Protein AF-A0AAW1NPC2-F1 (afdb_monomer)

Radius of gyration: 19.95 Å; Cα contacts (8 Å, |Δi|>4): 398; chains: 1; bounding box: 53×51×64 Å

Mean predicted aligned error: 12.79 Å

Nearest PDB structures (foldseek):
  1uh9-assembly1_A  TM=4.995E-01  e=2.827E-03  Rhizopus microsporus var. chinensis
  6xcy-assembly1_A  TM=3.600E-01  e=8.791E-03  Sus scrofa
  4v61-assembly1_BI  TM=2.280E-01  e=4.374E+00  Spinacia oleracea

Organism: NCBI:txid706552

pLDDT: mean 74.26, std 22.89, range [27.78, 96.94]

Secondary structure (DSSP, 8-state):
---------S---------EEEEEETTEEEEEE-----TTSS-GGGS----TTS-TTGGGSHHHHHHHTS-TT-B-----S--EEEEEETTTTEEEEEEEEE-TTT-SS-EEEEEEE-TT-SS-EE-HHHHHHTT--GGG-SEEEEEETTEEEEEEETTS-EEEE-TTS-EEEE--TTTT--EE-HHHHHHTT-EEEEE-BTB-EEEEE--------------

Solvent-accessible surface area (backbone atoms only — not comparable to full-atom values): 13464 Å² total; per-residue (Å²): 144,80,88,90,85,84,90,75,82,97,81,72,98,64,93,79,69,85,62,73,61,78,56,77,50,102,88,46,80,54,80,55,83,54,82,74,64,64,94,82,82,71,59,78,79,72,78,58,72,63,50,81,88,58,53,66,54,44,66,66,28,70,69,44,23,61,61,54,73,50,58,60,68,33,86,30,69,93,48,68,75,58,69,38,68,25,24,54,50,71,97,82,62,41,42,32,38,63,41,34,34,38,26,85,97,52,38,95,64,27,26,22,42,50,28,40,58,33,86,86,36,69,54,22,26,35,18,71,69,59,33,53,76,40,59,48,69,67,94,78,48,78,59,44,70,34,25,52,39,65,44,78,45,71,34,30,55,13,64,47,64,37,82,44,65,47,102,83,72,50,76,43,78,40,78,32,65,42,42,4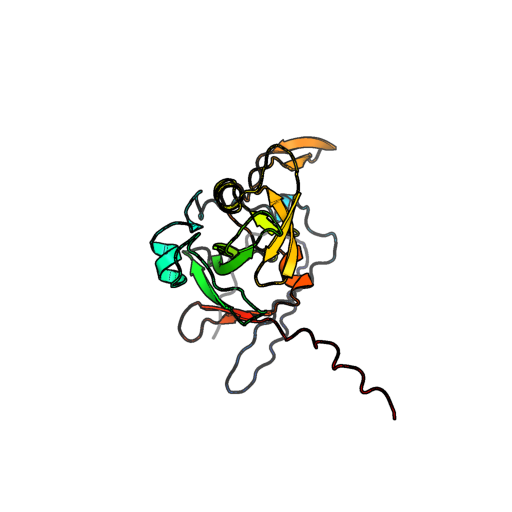9,35,30,33,44,8,37,56,48,38,62,75,50,52,46,45,81,46,78,45,64,90,91,49,68,37,30,35,42,35,40,65,73,74,76,66,78,69,75,76,78,75,83,129

Sequence (223 aa):
MQSLLKLCPPALRGSFAFSSRIAASKDHISMVAVCDAEPGALLPEQYDALLSDLPEGALASPTVTELLGVEYLSPAPESALRQVKGGTYRMNGRNLLTLPVSVPRRCETPLNVHFLVDTASPHTYFTATAQAALNIDASKLSAYHAKINGVPLYVYDSDADRLVTDAHGKQQWVPSHFSGVNVLGMSFLERARALLEVSWVDGPSVTLKFPLLMLPTKAEEPD

Structure (mmCIF, N/CA/C/O backbone):
data_AF-A0AAW1NPC2-F1
#
_entry.id   AF-A0AAW1NPC2-F1
#
loop_
_atom_site.group_PDB
_atom_site.id
_atom_site.type_symbol
_atom_site.label_atom_id
_atom_site.label_alt_id
_atom_site.label_comp_id
_atom_site.label_asym_id
_atom_site.label_entity_id
_atom_site.label_seq_id
_atom_site.pdbx_PDB_ins_code
_atom_site.Cartn_x
_atom_site.Cartn_y
_atom_site.Cartn_z
_atom_site.occupancy
_atom_site.B_iso_or_equiv
_atom_site.auth_seq_id
_atom_site.auth_comp_id
_atom_site.auth_asym_id
_atom_site.auth_atom_id
_atom_site.pdbx_PDB_model_num
ATOM 1 N N . MET A 1 1 ? -13.121 -6.250 -43.770 1.00 39.47 1 MET A N 1
ATOM 2 C CA . MET A 1 1 ? -12.475 -6.244 -42.438 1.00 39.47 1 MET A CA 1
ATOM 3 C C . MET A 1 1 ? -11.077 -6.841 -42.554 1.00 39.47 1 MET A C 1
ATOM 5 O O . MET A 1 1 ? -10.860 -7.989 -42.200 1.00 39.47 1 MET A O 1
ATOM 9 N N . GLN A 1 2 ? -10.145 -6.074 -43.118 1.00 33.66 2 GLN A N 1
ATOM 10 C CA . GLN A 1 2 ? -8.720 -6.396 -43.160 1.00 33.66 2 GLN A CA 1
ATOM 11 C C . GLN A 1 2 ? -7.952 -5.231 -42.534 1.00 33.66 2 GLN A C 1
ATOM 13 O O . GLN A 1 2 ? -8.327 -4.079 -42.735 1.00 33.66 2 GLN A O 1
ATOM 18 N N . SER A 1 3 ? -6.845 -5.580 -41.876 1.00 36.03 3 SER A N 1
ATOM 19 C CA . SER A 1 3 ? -5.710 -4.722 -41.520 1.00 36.03 3 SER A CA 1
ATOM 20 C C . SER A 1 3 ? -5.826 -3.870 -40.251 1.00 36.03 3 SER A C 1
ATOM 22 O O . SER A 1 3 ? -6.261 -2.729 -40.303 1.00 36.03 3 SER A O 1
ATOM 24 N N . LEU A 1 4 ? -5.297 -4.405 -39.143 1.00 30.19 4 LEU A N 1
ATOM 25 C CA . LEU A 1 4 ? -4.649 -3.644 -38.058 1.00 30.19 4 LEU A CA 1
ATOM 26 C C . LEU A 1 4 ? -3.651 -4.541 -37.287 1.00 30.19 4 LEU A C 1
ATOM 28 O O . LEU A 1 4 ? -3.622 -4.594 -36.066 1.00 30.19 4 LEU A O 1
ATOM 32 N N . LEU A 1 5 ? -2.821 -5.285 -38.023 1.00 36.78 5 LEU A N 1
ATOM 33 C CA . LEU A 1 5 ? -1.661 -6.002 -37.482 1.00 36.78 5 LEU A CA 1
ATOM 34 C C . LEU A 1 5 ? -0.441 -5.588 -38.293 1.00 36.78 5 LEU A C 1
ATOM 36 O O . LEU A 1 5 ? -0.121 -6.209 -39.301 1.00 36.78 5 LEU A O 1
ATOM 40 N N . LYS A 1 6 ? 0.184 -4.484 -37.890 1.00 40.91 6 LYS A N 1
ATOM 41 C CA . LYS A 1 6 ? 1.546 -4.097 -38.274 1.00 40.91 6 LYS A CA 1
ATOM 42 C C . LYS A 1 6 ? 1.933 -2.895 -37.430 1.00 40.91 6 LYS A C 1
ATOM 44 O O . LYS A 1 6 ? 1.591 -1.785 -37.800 1.00 40.91 6 LYS A O 1
ATOM 49 N N . LEU A 1 7 ? 2.596 -3.152 -36.305 1.00 32.66 7 LEU A N 1
ATOM 50 C CA . LEU A 1 7 ? 3.544 -2.257 -35.630 1.00 32.66 7 LEU A CA 1
ATOM 51 C C . LEU A 1 7 ? 4.234 -3.067 -34.512 1.00 32.66 7 LEU A C 1
ATOM 53 O O . LEU A 1 7 ? 3.982 -2.880 -33.331 1.00 32.66 7 LEU A O 1
ATOM 57 N N . CYS A 1 8 ? 5.097 -4.008 -34.904 1.00 29.64 8 CYS A N 1
ATOM 58 C CA . CYS A 1 8 ? 6.140 -4.545 -34.026 1.00 29.64 8 CYS A CA 1
ATOM 59 C C . CYS A 1 8 ? 7.482 -4.412 -34.759 1.00 29.64 8 CYS A C 1
ATOM 61 O O . CYS A 1 8 ? 7.589 -4.901 -35.889 1.00 29.64 8 CYS A O 1
ATOM 63 N N . PRO A 1 9 ? 8.496 -3.756 -34.169 1.00 28.92 9 PRO A N 1
ATOM 64 C CA . PRO A 1 9 ? 9.842 -3.770 -34.717 1.00 28.92 9 PRO A CA 1
ATOM 65 C C . PRO A 1 9 ? 10.466 -5.175 -34.583 1.00 28.92 9 PRO A C 1
ATOM 67 O O . PRO A 1 9 ? 10.172 -5.900 -33.628 1.00 28.92 9 PRO A O 1
ATOM 70 N N . PRO A 1 10 ? 11.316 -5.595 -35.536 1.00 34.09 10 PRO A N 1
ATOM 71 C CA . PRO A 1 10 ? 11.830 -6.955 -35.606 1.00 34.09 10 PRO A CA 1
ATOM 72 C C . PRO A 1 10 ? 13.037 -7.120 -34.676 1.00 34.09 10 PRO A C 1
ATOM 74 O O . PRO A 1 10 ? 14.176 -7.041 -35.122 1.00 34.09 10 PRO A O 1
ATOM 77 N N . ALA A 1 11 ? 12.804 -7.348 -33.383 1.00 35.97 11 ALA A N 1
ATOM 78 C CA . ALA A 1 11 ? 13.876 -7.724 -32.455 1.00 35.97 11 ALA A CA 1
ATOM 79 C C . ALA A 1 11 ? 13.394 -8.547 -31.248 1.00 35.97 11 ALA A C 1
ATOM 81 O O . ALA A 1 11 ? 13.910 -8.387 -30.155 1.00 35.97 11 ALA A O 1
ATOM 82 N N . LEU A 1 12 ? 12.417 -9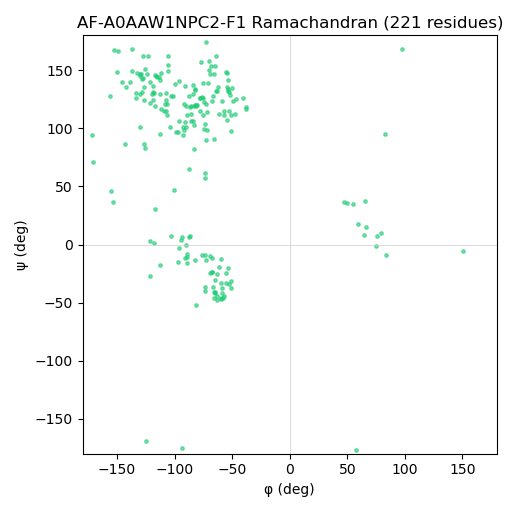.441 -31.417 1.00 37.41 12 LEU A N 1
ATOM 83 C CA . LEU A 1 12 ? 12.041 -10.414 -30.383 1.00 37.41 12 LEU A CA 1
ATOM 84 C C . LEU A 1 12 ? 11.679 -11.743 -31.056 1.00 37.41 12 LEU A C 1
ATOM 86 O O . LEU A 1 12 ? 10.525 -12.009 -31.375 1.00 37.41 12 LEU A O 1
ATOM 90 N N . ARG A 1 13 ? 12.684 -12.588 -31.311 1.00 34.09 13 ARG A N 1
ATOM 91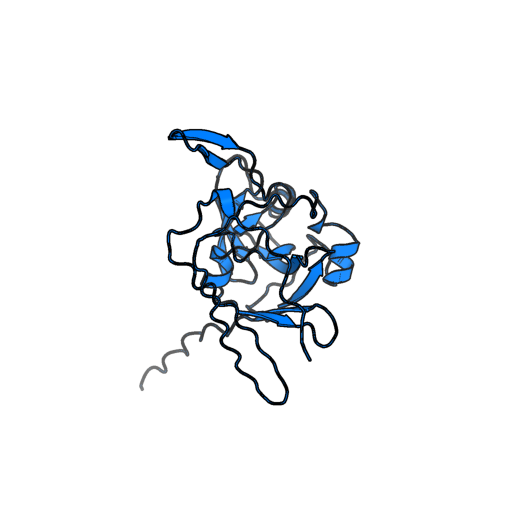 C CA . ARG A 1 13 ? 12.472 -14.018 -31.594 1.00 34.09 13 ARG A CA 1
ATOM 92 C C . ARG A 1 13 ? 12.455 -14.786 -30.270 1.00 34.09 13 ARG A C 1
ATOM 94 O O . ARG A 1 13 ? 13.336 -15.590 -30.003 1.00 34.09 13 ARG A O 1
ATOM 101 N N . GLY A 1 14 ? 11.459 -14.497 -29.444 1.00 34.59 14 GLY A N 1
ATOM 102 C CA . GLY A 1 14 ? 11.009 -15.364 -28.361 1.00 34.59 14 GLY A CA 1
ATOM 103 C C . GLY A 1 14 ? 9.539 -15.652 -28.627 1.00 34.59 14 GLY A C 1
ATOM 104 O O . GLY A 1 14 ? 8.760 -14.721 -28.812 1.00 34.59 14 GLY A O 1
ATOM 105 N N . SER A 1 15 ? 9.167 -16.920 -28.762 1.00 34.16 15 SER A N 1
ATOM 106 C CA . SER A 1 15 ? 7.775 -17.310 -28.983 1.00 34.16 15 SER A CA 1
ATOM 107 C C . SER A 1 15 ? 6.990 -17.094 -27.689 1.00 34.16 15 SER A C 1
ATOM 109 O O . SER A 1 15 ? 7.042 -17.935 -26.799 1.00 34.16 15 SER A O 1
ATOM 111 N N . PHE A 1 16 ? 6.273 -15.979 -27.577 1.00 35.22 16 PHE A N 1
ATOM 112 C CA . PHE A 1 16 ? 5.301 -15.758 -26.507 1.00 35.22 16 PHE A CA 1
ATOM 113 C C . PHE A 1 16 ? 3.985 -16.447 -26.880 1.00 35.22 16 PHE A C 1
ATOM 115 O O . PHE A 1 16 ? 3.385 -16.121 -27.905 1.00 35.22 16 PHE A O 1
ATOM 122 N N . ALA A 1 17 ? 3.526 -17.388 -26.057 1.00 32.06 17 ALA A N 1
ATOM 123 C CA . ALA A 1 17 ? 2.171 -17.916 -26.150 1.00 32.06 17 ALA A CA 1
ATOM 124 C C . ALA A 1 17 ? 1.293 -17.158 -25.150 1.00 32.06 17 ALA A C 1
ATOM 126 O O . ALA A 1 17 ? 1.404 -17.340 -23.944 1.00 32.06 17 ALA A O 1
ATOM 127 N N . PHE A 1 18 ? 0.435 -16.275 -25.652 1.00 29.28 18 PHE A N 1
ATOM 128 C CA . PHE A 1 18 ? -0.583 -15.621 -24.837 1.00 29.28 18 PHE A CA 1
ATOM 129 C C . PHE A 1 18 ? -1.811 -16.535 -24.796 1.00 29.28 18 PHE A C 1
ATOM 131 O O . PHE A 1 18 ? -2.511 -16.677 -25.799 1.00 29.28 18 PHE A O 1
ATOM 138 N N . SER A 1 19 ? -2.054 -17.194 -23.664 1.00 30.83 19 SER A N 1
ATOM 139 C CA . SER A 1 19 ? -3.238 -18.033 -23.465 1.00 30.83 19 SER A CA 1
ATOM 140 C C . SER A 1 19 ? -4.290 -17.239 -22.696 1.00 30.83 19 SER A C 1
ATOM 142 O O . SER A 1 19 ? -4.256 -17.134 -21.473 1.00 30.83 19 SER A O 1
ATOM 144 N N . SER A 1 20 ? -5.239 -16.642 -23.415 1.00 32.09 20 SER A N 1
ATOM 145 C CA . SER A 1 20 ? -6.436 -16.074 -22.800 1.00 32.09 20 SER A CA 1
ATOM 146 C C . SER A 1 20 ? -7.528 -17.142 -22.748 1.00 32.09 20 SER A C 1
ATOM 148 O O . SER A 1 20 ? -7.983 -17.649 -23.773 1.00 32.09 20 SER A O 1
ATOM 150 N N . ARG A 1 21 ? -7.992 -17.493 -21.543 1.00 33.50 21 ARG A N 1
ATOM 151 C CA . ARG A 1 21 ? -9.249 -18.239 -21.395 1.00 33.50 21 ARG A CA 1
ATOM 152 C C . ARG A 1 21 ? -10.382 -17.237 -21.253 1.00 33.50 21 ARG A C 1
ATOM 154 O O . ARG A 1 21 ? -10.589 -16.660 -20.191 1.00 33.50 21 ARG A O 1
ATOM 161 N N . ILE A 1 22 ? -11.101 -17.022 -22.349 1.00 30.89 22 ILE A N 1
ATOM 162 C CA . ILE A 1 22 ? -12.318 -16.213 -22.363 1.00 30.89 22 ILE A CA 1
ATOM 163 C C . ILE A 1 22 ? -13.472 -17.118 -21.930 1.00 30.89 22 ILE A C 1
ATOM 165 O O . ILE A 1 22 ? -13.911 -17.979 -22.692 1.00 30.89 22 ILE A O 1
ATOM 169 N N . ALA A 1 23 ? -13.967 -16.930 -20.709 1.00 34.25 23 ALA A N 1
ATOM 170 C CA . ALA A 1 23 ? -15.268 -17.453 -20.313 1.00 34.25 23 ALA A CA 1
ATOM 171 C C . ALA A 1 23 ? -16.303 -16.355 -20.575 1.00 34.25 23 ALA A C 1
ATOM 173 O O . ALA A 1 23 ? -16.399 -15.384 -19.826 1.00 34.25 23 ALA A O 1
ATOM 174 N N . ALA A 1 24 ? -17.033 -16.480 -21.682 1.00 27.78 24 ALA A N 1
ATOM 175 C CA . ALA A 1 24 ? -18.111 -15.563 -22.022 1.00 27.78 24 ALA A CA 1
ATOM 176 C C . ALA A 1 24 ? -19.440 -16.102 -21.476 1.00 27.78 24 ALA A C 1
ATOM 178 O O . ALA A 1 24 ? -19.880 -17.190 -21.849 1.00 27.78 24 ALA A O 1
ATOM 179 N N . SER A 1 25 ? -20.089 -15.319 -20.618 1.00 35.56 25 SER A N 1
ATOM 180 C CA . SER A 1 25 ? -21.522 -15.420 -20.333 1.00 35.56 25 SER A CA 1
ATOM 181 C C . SER A 1 25 ? -22.225 -14.251 -21.024 1.00 35.56 25 SER A C 1
ATOM 183 O O . SER A 1 25 ? -21.600 -13.215 -21.249 1.00 35.56 25 SER A O 1
ATOM 185 N N . LYS A 1 26 ? -23.515 -14.394 -21.360 1.00 35.44 26 LYS A N 1
ATOM 186 C CA . LYS A 1 26 ? -24.296 -13.381 -22.101 1.00 35.44 26 LYS A CA 1
ATOM 187 C C . LYS A 1 26 ? -24.264 -11.977 -21.476 1.00 35.44 26 LYS A C 1
ATOM 189 O O . LYS A 1 26 ? -24.451 -11.016 -22.212 1.00 35.44 26 LYS A O 1
ATOM 194 N N . ASP A 1 27 ? -23.936 -11.874 -20.187 1.00 34.97 27 ASP A N 1
ATOM 195 C CA . ASP A 1 27 ? -23.944 -10.620 -19.429 1.00 34.97 27 ASP A CA 1
ATOM 196 C C . ASP A 1 27 ? -22.576 -10.249 -18.811 1.00 34.97 27 ASP A C 1
ATOM 198 O O . ASP A 1 27 ? -22.472 -9.262 -18.084 1.00 34.97 27 ASP A O 1
ATOM 202 N N . HIS A 1 28 ? -21.507 -11.026 -19.051 1.00 31.72 28 HIS A N 1
ATOM 203 C CA . HIS A 1 28 ? -20.208 -10.783 -18.407 1.00 31.72 28 HIS A CA 1
ATOM 204 C C . HIS A 1 28 ? -19.025 -11.362 -19.202 1.00 31.72 28 HIS A C 1
ATOM 206 O O . HIS A 1 28 ? -19.003 -12.553 -19.524 1.00 31.72 28 HIS A O 1
ATOM 212 N N . ILE A 1 29 ? -18.018 -10.523 -19.481 1.00 34.22 29 ILE A N 1
ATOM 213 C CA . ILE A 1 29 ? -16.706 -10.945 -19.993 1.00 34.22 29 ILE A CA 1
ATOM 214 C C . ILE A 1 29 ? -15.724 -10.868 -18.827 1.00 34.22 29 ILE A C 1
ATOM 216 O O . ILE A 1 29 ? -15.247 -9.791 -18.478 1.00 34.22 29 ILE A O 1
ATOM 220 N N . SER A 1 30 ? -15.413 -12.012 -18.224 1.00 33.12 30 SER A N 1
ATOM 221 C CA . SER A 1 30 ? -14.312 -12.110 -17.269 1.00 33.12 30 SER A CA 1
ATOM 222 C C . SER A 1 30 ? -13.039 -12.438 -18.041 1.00 33.12 30 SER A C 1
ATOM 224 O O . SER A 1 30 ? -12.904 -13.527 -18.599 1.00 33.12 30 SER A O 1
ATOM 226 N N . MET A 1 31 ? -12.105 -11.490 -18.096 1.00 33.66 31 MET A N 1
ATOM 227 C CA . MET A 1 31 ? -10.779 -11.736 -18.649 1.00 33.66 31 MET A CA 1
ATOM 228 C C . MET A 1 31 ? -9.856 -12.153 -17.506 1.00 33.66 31 MET A C 1
ATOM 230 O O . MET A 1 31 ? -9.369 -11.318 -16.750 1.00 33.66 31 MET A O 1
ATOM 234 N N . VAL A 1 32 ? -9.644 -13.460 -17.357 1.00 35.47 32 VAL A N 1
ATOM 235 C CA . VAL A 1 32 ? -8.611 -13.982 -16.459 1.00 35.47 32 VAL A CA 1
ATOM 236 C C . VAL A 1 32 ? -7.300 -13.941 -17.234 1.00 35.47 32 VAL A C 1
ATOM 238 O O . VAL A 1 32 ? -7.077 -14.754 -18.132 1.00 35.47 32 VAL A O 1
ATOM 241 N N . ALA A 1 33 ? -6.456 -12.956 -16.933 1.00 35.12 33 ALA A N 1
ATOM 242 C CA . ALA A 1 33 ? -5.089 -12.942 -17.430 1.00 35.12 33 ALA A CA 1
ATOM 243 C C . ALA A 1 33 ? -4.292 -13.990 -16.645 1.00 35.12 33 ALA A C 1
ATOM 245 O O . ALA A 1 33 ? -3.902 -13.761 -15.503 1.00 35.12 33 ALA A O 1
ATOM 246 N N . VAL A 1 34 ? -4.100 -15.163 -17.247 1.00 33.78 34 VAL A N 1
ATOM 247 C CA . VAL A 1 34 ? -3.118 -16.136 -16.772 1.00 33.78 34 VAL A CA 1
ATOM 248 C C . VAL A 1 34 ? -1.829 -15.821 -17.515 1.00 33.78 34 VAL A C 1
ATOM 250 O O . VAL A 1 34 ? -1.725 -16.048 -18.719 1.00 33.78 34 VAL A O 1
ATOM 253 N N . CYS A 1 35 ? -0.866 -15.219 -16.822 1.00 36.47 35 CYS A N 1
ATOM 254 C CA . CYS A 1 35 ? 0.483 -15.108 -17.356 1.00 36.47 35 CYS A CA 1
ATOM 255 C C . CYS A 1 35 ? 1.124 -16.497 -17.301 1.00 36.47 35 CYS A C 1
ATOM 257 O O . CYS A 1 35 ? 1.768 -16.842 -16.315 1.00 36.47 35 CYS A O 1
ATOM 259 N N . ASP A 1 36 ? 0.956 -17.281 -18.366 1.00 35.19 36 ASP A N 1
ATOM 260 C CA . ASP A 1 36 ? 1.750 -18.487 -18.622 1.00 35.19 36 ASP A CA 1
ATOM 261 C C . ASP A 1 36 ? 3.160 -18.060 -19.080 1.00 35.19 36 ASP A C 1
ATOM 263 O O . ASP A 1 36 ? 3.578 -18.281 -20.216 1.00 35.19 36 ASP A O 1
ATOM 267 N N . ALA A 1 37 ? 3.886 -17.355 -18.212 1.00 41.34 37 ALA A N 1
ATOM 268 C CA . ALA A 1 37 ? 5.319 -17.192 -18.377 1.00 41.34 37 ALA A CA 1
ATOM 269 C C . ALA A 1 37 ? 5.979 -18.452 -17.812 1.00 41.34 37 ALA A C 1
ATOM 271 O O . ALA A 1 37 ? 5.817 -18.755 -16.630 1.00 41.34 37 ALA A O 1
ATOM 272 N N . GLU A 1 38 ? 6.720 -19.183 -18.649 1.00 42.75 38 GLU A N 1
ATOM 273 C CA . GLU A 1 38 ? 7.634 -20.227 -18.179 1.00 42.75 38 GLU A CA 1
ATOM 274 C C . GLU A 1 38 ? 8.463 -19.659 -17.007 1.00 42.75 38 GLU A C 1
ATOM 276 O O . GLU A 1 38 ? 9.064 -18.583 -17.165 1.00 42.75 38 GLU A O 1
ATOM 281 N N . PRO A 1 39 ? 8.481 -20.316 -15.829 1.00 39.62 39 PRO A N 1
ATOM 282 C CA . PRO A 1 39 ? 9.202 -19.832 -14.658 1.00 39.62 39 PRO A CA 1
ATOM 283 C C . PRO A 1 39 ? 10.707 -19.854 -14.955 1.00 39.62 39 PRO A C 1
ATOM 285 O O . PRO A 1 39 ? 11.383 -20.862 -14.773 1.00 39.62 39 PRO A O 1
ATOM 288 N N . GLY A 1 40 ? 11.225 -18.741 -15.479 1.00 41.59 40 GLY A N 1
ATOM 289 C CA . GLY A 1 40 ? 12.629 -18.594 -15.870 1.00 41.59 40 GLY A CA 1
ATOM 290 C C . GLY A 1 40 ? 12.916 -17.623 -17.021 1.00 41.59 40 GLY A C 1
ATOM 291 O O . GLY A 1 40 ? 14.086 -17.389 -17.309 1.00 41.59 40 GLY A O 1
ATOM 292 N N . ALA A 1 41 ? 11.907 -17.049 -17.688 1.00 44.91 41 ALA A N 1
ATOM 293 C CA . ALA A 1 41 ? 12.137 -16.267 -18.912 1.00 44.91 41 ALA A CA 1
ATOM 294 C C . ALA A 1 41 ? 12.401 -14.759 -18.721 1.00 44.91 41 ALA A C 1
ATOM 296 O O . ALA A 1 41 ? 12.778 -14.098 -19.688 1.00 44.91 41 ALA A O 1
ATOM 297 N N . LEU A 1 42 ? 12.208 -14.197 -17.524 1.00 40.81 42 LEU A N 1
ATOM 298 C CA . LEU A 1 42 ? 12.418 -12.768 -17.276 1.00 40.81 42 LEU A CA 1
ATOM 299 C C . LEU A 1 42 ? 13.221 -12.563 -15.987 1.00 40.81 42 LEU A C 1
ATOM 301 O O . LEU A 1 42 ? 12.853 -13.084 -14.933 1.00 40.81 42 LEU A O 1
ATOM 305 N N . LEU A 1 43 ? 14.329 -11.823 -16.085 1.00 45.69 43 LEU A N 1
ATOM 306 C CA . LEU A 1 43 ? 15.131 -11.426 -14.925 1.00 45.69 43 LEU A CA 1
ATOM 307 C C . LEU A 1 43 ? 14.302 -10.474 -14.043 1.00 45.69 43 LEU A C 1
ATOM 309 O O . LEU A 1 43 ? 13.518 -9.693 -14.584 1.00 45.69 43 LEU A O 1
ATOM 313 N N . PRO A 1 44 ? 14.461 -10.480 -12.707 1.00 43.88 44 PRO A N 1
ATOM 314 C CA . PRO A 1 44 ? 13.781 -9.531 -11.820 1.00 43.88 44 PRO A CA 1
ATOM 315 C C . PRO A 1 44 ? 13.946 -8.063 -12.250 1.00 43.88 44 PRO A C 1
ATOM 317 O O . PRO A 1 44 ? 13.013 -7.281 -12.102 1.00 43.88 44 PRO A O 1
ATOM 320 N N . GLU A 1 45 ? 15.080 -7.710 -12.870 1.00 46.09 45 GLU A N 1
ATOM 321 C CA . GLU A 1 45 ? 15.344 -6.371 -13.426 1.00 46.09 45 GLU A CA 1
ATOM 322 C C . GLU A 1 45 ? 14.490 -6.015 -14.665 1.00 46.09 45 GLU A C 1
ATOM 324 O O . GLU A 1 45 ? 14.497 -4.875 -15.122 1.00 46.09 45 GLU A O 1
ATOM 329 N N . GLN A 1 46 ? 13.759 -6.970 -15.247 1.00 42.09 46 GLN A N 1
ATOM 330 C CA . GLN A 1 46 ? 12.917 -6.769 -16.436 1.00 42.09 46 GLN A CA 1
ATOM 331 C C . GLN A 1 46 ? 11.438 -6.529 -16.100 1.00 42.09 46 GLN A C 1
ATOM 333 O O . GLN A 1 46 ? 10.703 -6.018 -16.942 1.00 42.09 46 GLN A O 1
ATOM 338 N N . TYR A 1 47 ? 11.008 -6.828 -14.870 1.00 48.09 47 TYR A N 1
ATOM 339 C CA . TYR A 1 47 ? 9.701 -6.409 -14.324 1.00 48.09 47 TYR A CA 1
ATOM 340 C C . TYR A 1 47 ? 9.751 -5.025 -13.670 1.00 48.09 47 TYR A C 1
ATOM 342 O O . TYR A 1 47 ? 8.797 -4.537 -13.073 1.00 48.09 47 TYR A O 1
ATOM 350 N N . ASP A 1 48 ? 10.895 -4.383 -13.811 1.00 49.25 48 ASP A N 1
ATOM 351 C CA . ASP A 1 48 ? 11.391 -3.311 -12.982 1.00 49.25 48 ASP A CA 1
ATOM 352 C C . ASP A 1 48 ? 11.159 -1.966 -13.672 1.00 49.25 48 ASP A C 1
ATOM 354 O O . ASP A 1 48 ? 12.053 -1.134 -13.830 1.00 49.25 48 ASP A O 1
ATOM 358 N N . ALA A 1 49 ? 9.942 -1.779 -14.178 1.00 56.09 49 ALA A N 1
ATOM 359 C CA . ALA A 1 49 ? 9.554 -0.525 -14.790 1.00 56.09 49 ALA A CA 1
ATOM 360 C C . ALA A 1 49 ? 9.366 0.508 -13.676 1.00 56.09 49 ALA A C 1
ATOM 362 O O . ALA A 1 49 ? 8.359 0.483 -12.969 1.00 56.09 49 ALA A O 1
ATOM 363 N N . LEU A 1 50 ? 10.344 1.408 -13.529 1.00 58.94 50 LEU A N 1
ATOM 364 C CA . LEU A 1 50 ? 10.258 2.589 -12.671 1.00 58.94 50 LEU A CA 1
ATOM 365 C C . LEU A 1 50 ? 8.853 3.208 -12.791 1.00 58.94 50 LEU A C 1
ATOM 367 O O . LEU A 1 50 ? 8.400 3.505 -13.902 1.00 58.94 50 LEU A O 1
ATOM 371 N N . LEU A 1 51 ? 8.160 3.403 -11.665 1.00 70.25 51 LEU A N 1
ATOM 372 C CA . LEU A 1 51 ? 6.828 4.017 -11.616 1.00 70.25 51 LEU A CA 1
ATOM 373 C C . LEU A 1 51 ? 6.914 5.536 -11.856 1.00 70.25 51 LEU A C 1
ATOM 375 O O . LEU A 1 51 ? 6.488 6.340 -11.033 1.00 70.25 51 LEU A O 1
ATOM 379 N N . SER A 1 52 ? 7.476 5.961 -12.990 1.00 67.50 52 SER A N 1
ATOM 380 C CA . SER A 1 52 ? 7.716 7.379 -13.300 1.00 67.50 52 SER A CA 1
ATOM 381 C C . SER A 1 52 ? 6.433 8.215 -13.364 1.00 67.50 52 SER A C 1
ATOM 383 O O . SER A 1 52 ? 6.479 9.439 -13.305 1.00 67.50 52 SER A O 1
ATOM 385 N N . ASP A 1 53 ? 5.283 7.562 -13.533 1.00 72.81 53 ASP A N 1
ATOM 386 C CA . ASP A 1 53 ? 3.962 8.182 -13.615 1.00 72.81 53 ASP A CA 1
ATOM 387 C C . ASP A 1 53 ? 3.254 8.353 -12.263 1.00 72.81 53 ASP A C 1
ATOM 389 O O . ASP A 1 53 ? 2.209 9.011 -12.203 1.00 72.81 53 ASP A O 1
ATOM 393 N N . LEU A 1 54 ? 3.809 7.781 -11.192 1.00 80.94 54 LEU A N 1
ATOM 394 C CA . LEU A 1 54 ? 3.241 7.833 -9.852 1.00 80.94 54 LEU A CA 1
ATOM 395 C C . LEU A 1 54 ? 4.296 8.390 -8.884 1.00 80.94 54 LEU A C 1
ATOM 397 O O . LEU A 1 54 ? 5.015 7.618 -8.256 1.00 80.94 54 LEU A O 1
ATOM 401 N N . PRO A 1 55 ? 4.435 9.730 -8.804 1.00 79.56 55 PRO A N 1
ATOM 402 C CA . PRO A 1 55 ? 5.440 10.344 -7.947 1.00 79.56 55 PRO A CA 1
ATOM 403 C C . PRO A 1 55 ? 5.169 10.042 -6.472 1.00 79.56 55 PRO A C 1
ATOM 405 O O . PRO A 1 55 ? 4.045 9.709 -6.084 1.00 79.56 55 PRO A O 1
ATOM 408 N N . GLU A 1 56 ? 6.191 10.225 -5.640 1.00 80.12 56 GLU A N 1
ATOM 409 C CA . GLU A 1 56 ? 6.052 10.154 -4.188 1.00 80.12 56 GLU A CA 1
ATOM 410 C C . GLU A 1 56 ? 4.878 11.026 -3.712 1.00 80.12 56 GLU A C 1
ATOM 412 O O . GLU A 1 56 ? 4.664 12.148 -4.180 1.00 80.12 56 GLU A O 1
ATOM 417 N N . GLY A 1 57 ? 4.055 10.474 -2.821 1.00 85.00 57 GLY A N 1
ATOM 418 C CA . GLY A 1 57 ? 2.863 11.154 -2.319 1.00 85.00 57 GLY A CA 1
ATOM 419 C C . GLY A 1 57 ? 1.684 11.203 -3.299 1.00 85.00 57 GLY A C 1
ATOM 420 O O . GLY A 1 57 ? 0.612 11.665 -2.912 1.00 85.00 57 GLY A O 1
ATOM 421 N N . ALA A 1 58 ? 1.797 10.674 -4.525 1.00 88.00 58 ALA A N 1
ATOM 422 C CA . ALA A 1 58 ? 0.665 10.604 -5.456 1.00 88.00 58 ALA A CA 1
ATOM 423 C C . ALA A 1 58 ? -0.511 9.813 -4.876 1.00 88.00 58 ALA A C 1
ATOM 425 O O . ALA A 1 58 ? -1.662 10.210 -5.061 1.00 88.00 58 ALA A O 1
ATOM 426 N N . LEU A 1 59 ? -0.229 8.739 -4.130 1.00 90.50 59 LEU A N 1
ATOM 427 C CA . LEU A 1 59 ? -1.262 7.980 -3.426 1.00 90.50 59 LEU A CA 1
ATOM 428 C C . LEU A 1 59 ? -1.974 8.809 -2.353 1.00 90.50 59 LEU A C 1
ATOM 430 O O . LEU A 1 59 ? -3.115 8.513 -2.061 1.00 90.50 59 LEU A O 1
ATOM 434 N N . ALA A 1 60 ? -1.354 9.848 -1.796 1.00 92.12 60 ALA A N 1
ATOM 435 C CA . ALA A 1 60 ? -1.991 10.755 -0.840 1.00 92.12 60 ALA A CA 1
ATOM 436 C C . ALA A 1 60 ? -2.683 11.956 -1.517 1.00 92.12 60 ALA A C 1
ATOM 438 O O . ALA A 1 60 ? -3.219 12.829 -0.836 1.00 92.12 60 ALA A O 1
ATOM 439 N N . SER A 1 61 ? -2.632 12.054 -2.851 1.00 91.94 61 SER A N 1
ATOM 440 C CA . SER A 1 61 ? -3.135 13.227 -3.566 1.00 91.94 61 SER A CA 1
ATOM 441 C C . SER A 1 61 ? -4.668 13.324 -3.516 1.00 91.94 61 SER A C 1
ATOM 443 O O . SER A 1 61 ? -5.346 12.292 -3.545 1.00 91.94 61 SER A O 1
ATOM 445 N N . PRO A 1 62 ? -5.242 14.546 -3.553 1.00 92.81 62 PRO A N 1
ATOM 446 C CA . PRO A 1 62 ? -6.693 14.739 -3.610 1.00 92.81 62 PRO A CA 1
ATOM 447 C C . PRO A 1 62 ? -7.363 13.960 -4.746 1.00 92.81 62 PRO A C 1
ATOM 449 O O . PRO A 1 62 ? -8.459 13.445 -4.573 1.00 92.81 62 PRO A O 1
ATOM 452 N N . THR A 1 63 ? -6.679 13.813 -5.884 1.00 90.94 63 THR A N 1
ATOM 453 C CA . THR A 1 63 ? -7.173 13.060 -7.042 1.00 90.94 63 THR A CA 1
ATOM 454 C C . THR A 1 63 ? -7.339 11.569 -6.750 1.00 90.94 63 THR A C 1
ATOM 456 O O . THR A 1 63 ? -8.322 10.973 -7.179 1.00 90.94 63 THR A O 1
ATOM 459 N N . VAL A 1 64 ? -6.395 10.947 -6.034 1.00 91.75 64 VAL A N 1
ATOM 460 C CA . VAL A 1 64 ? -6.511 9.528 -5.658 1.00 91.75 64 VAL A CA 1
ATOM 461 C C . VAL A 1 64 ? -7.555 9.352 -4.555 1.00 91.75 64 VAL A C 1
ATOM 463 O O . VAL A 1 64 ? -8.365 8.432 -4.637 1.00 91.75 64 VAL A O 1
ATOM 466 N N . THR A 1 65 ? -7.596 10.261 -3.580 1.00 93.00 65 THR A N 1
ATOM 467 C CA . THR A 1 65 ? -8.635 10.280 -2.540 1.00 93.00 65 THR A CA 1
ATOM 468 C C . THR A 1 65 ? -10.039 10.383 -3.143 1.00 93.00 65 THR A C 1
ATOM 470 O O . THR A 1 65 ? -10.925 9.620 -2.767 1.00 93.00 65 THR A O 1
ATOM 473 N N . GLU A 1 66 ? -10.250 11.281 -4.108 1.00 92.81 66 GLU A N 1
ATOM 474 C CA . GLU A 1 66 ? -11.523 11.431 -4.822 1.00 92.81 66 GLU A CA 1
ATOM 475 C C . GLU A 1 66 ? -11.874 10.166 -5.616 1.00 92.81 66 GLU A C 1
ATOM 477 O O . GLU A 1 66 ? -12.998 9.674 -5.525 1.00 92.81 66 GLU A O 1
ATOM 482 N N . LEU A 1 67 ? -10.898 9.591 -6.328 1.00 91.19 67 LEU A N 1
ATOM 483 C CA . LEU A 1 67 ? -11.065 8.348 -7.086 1.00 91.19 67 LEU A CA 1
ATOM 484 C C . LEU A 1 67 ? -11.490 7.169 -6.198 1.00 91.19 67 LEU A C 1
ATOM 486 O O . LEU A 1 67 ? -12.319 6.357 -6.606 1.00 91.19 67 LEU A O 1
ATOM 490 N N . LEU A 1 68 ? -10.896 7.043 -5.010 1.00 92.75 68 LEU A N 1
ATOM 491 C CA . LEU A 1 68 ? -11.138 5.926 -4.094 1.00 92.75 68 LEU A CA 1
ATOM 492 C C . LEU A 1 68 ? -12.275 6.205 -3.099 1.00 92.75 68 LEU A C 1
ATOM 494 O O . LEU A 1 68 ? -12.735 5.281 -2.429 1.00 92.75 68 LEU A O 1
ATOM 498 N N . GLY A 1 69 ? -12.735 7.456 -3.001 1.00 94.00 69 GLY A N 1
ATOM 499 C CA . GLY A 1 69 ? -13.804 7.892 -2.101 1.00 94.00 69 GLY A CA 1
ATOM 500 C C . GLY A 1 69 ? -13.460 7.798 -0.611 1.00 94.00 69 GLY A C 1
ATOM 501 O O . GLY A 1 69 ? -14.360 7.824 0.226 1.00 94.00 69 GLY A O 1
ATOM 502 N N . VAL A 1 70 ? -12.179 7.644 -0.271 1.00 94.88 70 VAL A N 1
ATOM 503 C CA . VAL A 1 70 ? -11.680 7.475 1.100 1.00 94.88 70 VAL A CA 1
ATOM 504 C C . VAL A 1 70 ? -10.369 8.233 1.218 1.00 94.88 70 VAL A C 1
ATOM 506 O O . VAL A 1 70 ? -9.531 8.121 0.335 1.00 94.88 70 VAL A O 1
ATOM 509 N N . GLU A 1 71 ? -10.181 8.983 2.301 1.00 96.56 71 GLU A N 1
ATOM 510 C CA . GLU A 1 71 ? -8.956 9.751 2.533 1.00 96.56 71 GLU A CA 1
ATOM 511 C C . GLU A 1 71 ? -7.791 8.854 2.974 1.00 96.56 71 GLU A C 1
ATOM 513 O O . GLU A 1 71 ? -7.954 7.937 3.790 1.00 96.56 71 GLU A O 1
ATOM 518 N N . TYR A 1 72 ? -6.601 9.134 2.444 1.00 96.81 72 TYR A N 1
ATOM 519 C CA . TYR A 1 72 ? -5.368 8.441 2.797 1.00 96.81 72 TYR A CA 1
ATOM 520 C C . TYR A 1 72 ? -4.998 8.650 4.272 1.00 96.81 72 TYR A C 1
ATOM 522 O O . TYR A 1 72 ? -4.981 9.771 4.767 1.00 96.81 72 TYR A O 1
ATOM 530 N N . LEU A 1 73 ? -4.674 7.558 4.969 1.00 96.25 73 LEU A N 1
ATOM 531 C CA . LEU A 1 73 ? -4.353 7.501 6.402 1.00 96.25 73 LEU A CA 1
ATOM 532 C C . LEU A 1 73 ? -5.467 7.998 7.334 1.00 96.25 73 LEU A C 1
ATOM 534 O O . LEU A 1 73 ? -5.226 8.231 8.517 1.00 96.25 73 LEU A O 1
ATOM 538 N N . SER A 1 74 ? -6.701 8.089 6.837 1.00 96.06 74 SER A N 1
ATOM 539 C CA . SER A 1 74 ? -7.869 8.317 7.685 1.00 96.06 74 SER A CA 1
ATOM 540 C C . SER A 1 74 ? -8.169 7.098 8.571 1.00 96.06 74 SER A C 1
ATOM 542 O O . SER A 1 74 ? -7.846 5.965 8.191 1.00 96.06 74 SER A O 1
ATOM 544 N N . PRO A 1 75 ? -8.815 7.282 9.737 1.00 95.81 75 PRO A N 1
ATOM 545 C CA . PRO A 1 75 ? -9.288 6.171 10.555 1.00 95.81 75 PRO A CA 1
ATOM 546 C C . PRO A 1 75 ? -10.189 5.217 9.764 1.00 95.81 75 PRO A C 1
ATOM 548 O O . PRO A 1 75 ? -11.095 5.637 9.043 1.00 95.81 75 PRO A O 1
ATOM 551 N N . ALA A 1 76 ? -9.959 3.920 9.931 1.00 92.75 76 ALA A N 1
ATOM 552 C CA . ALA A 1 76 ? -10.711 2.857 9.289 1.00 92.75 76 ALA A CA 1
ATOM 553 C C . ALA A 1 76 ? -11.431 1.990 10.333 1.00 92.75 76 ALA A C 1
ATOM 555 O O . ALA A 1 76 ? -10.901 1.758 11.424 1.00 92.75 76 ALA A O 1
ATOM 556 N N . PRO A 1 77 ? -12.625 1.462 10.014 1.00 85.25 77 PRO A N 1
ATOM 557 C CA . PRO A 1 77 ? -13.276 0.486 10.874 1.00 85.25 77 PRO A CA 1
ATOM 558 C C . PRO A 1 77 ? -12.450 -0.804 10.947 1.00 85.25 77 PRO A C 1
ATOM 560 O O . PRO A 1 77 ? -11.737 -1.165 10.005 1.00 85.25 77 PRO A O 1
ATOM 563 N N . GLU A 1 78 ? -12.591 -1.543 12.047 1.00 74.62 78 GLU A N 1
ATOM 564 C CA . GLU A 1 78 ? -12.049 -2.897 12.135 1.00 74.62 78 GLU A CA 1
ATOM 565 C C . GLU A 1 78 ? -12.722 -3.773 11.066 1.00 74.62 78 GLU A C 1
ATOM 567 O O . GLU A 1 78 ? -13.937 -3.985 11.069 1.00 74.62 78 GLU A O 1
ATOM 572 N N . SER A 1 79 ? -11.937 -4.200 10.076 1.00 67.38 79 SER A N 1
ATOM 573 C CA . SER A 1 79 ? -12.466 -4.796 8.849 1.00 67.38 79 SER A CA 1
ATOM 574 C C . SER A 1 79 ? -12.316 -6.311 8.845 1.00 67.38 79 SER A C 1
ATOM 576 O O . SER A 1 79 ? -11.219 -6.845 9.018 1.00 67.38 79 SER A O 1
ATOM 578 N N . ALA A 1 80 ? -13.428 -7.000 8.587 1.00 66.69 80 ALA A N 1
ATOM 579 C CA . ALA A 1 80 ? -13.422 -8.366 8.077 1.00 66.69 80 ALA A CA 1
ATOM 580 C C . ALA A 1 80 ? -13.101 -8.353 6.573 1.00 66.69 80 ALA A C 1
ATOM 582 O O . ALA A 1 80 ? -13.372 -7.363 5.897 1.00 66.69 80 ALA A O 1
ATOM 583 N N . LEU A 1 81 ? -12.593 -9.463 6.031 1.00 73.75 81 LEU A N 1
ATOM 584 C CA . LEU A 1 81 ? -12.358 -9.608 4.590 1.00 73.75 81 LEU A CA 1
ATOM 585 C C . LEU A 1 81 ? -13.643 -9.327 3.805 1.00 73.75 81 LEU A C 1
ATOM 587 O O . LEU A 1 81 ? -14.587 -10.115 3.821 1.00 73.75 81 LEU A O 1
ATOM 591 N N . ARG A 1 82 ? -13.682 -8.178 3.134 1.00 80.44 82 ARG A N 1
ATOM 592 C CA . ARG A 1 82 ? -14.808 -7.712 2.321 1.00 80.44 82 ARG A CA 1
ATOM 593 C C . ARG A 1 82 ? -14.307 -7.312 0.954 1.00 80.44 82 ARG A C 1
ATOM 595 O O . ARG A 1 82 ? -13.201 -6.793 0.842 1.00 80.44 82 ARG A O 1
ATOM 602 N N . GLN A 1 83 ? -15.139 -7.528 -0.061 1.00 86.25 83 GLN A N 1
ATOM 603 C CA . GLN A 1 83 ? -14.890 -7.025 -1.407 1.00 86.25 83 GLN A CA 1
ATOM 604 C C . GLN A 1 83 ? -14.632 -5.514 -1.369 1.00 86.25 83 GLN A C 1
ATOM 606 O O . GLN A 1 83 ? -15.377 -4.769 -0.733 1.00 86.25 83 GLN A O 1
ATOM 611 N N . VAL A 1 84 ? -13.590 -5.080 -2.072 1.00 90.69 84 VAL A N 1
ATOM 612 C CA . VAL A 1 84 ? -13.151 -3.683 -2.126 1.00 90.69 84 VAL A CA 1
ATOM 613 C C . VAL A 1 84 ? -13.244 -3.199 -3.564 1.00 90.69 84 VAL A C 1
ATOM 615 O O . VAL A 1 84 ? -12.778 -3.874 -4.483 1.00 90.69 84 VAL A O 1
ATOM 618 N N . LYS A 1 85 ? -13.860 -2.032 -3.759 1.00 91.75 85 LYS A N 1
ATOM 619 C CA . LYS A 1 85 ? -13.835 -1.317 -5.036 1.00 91.75 85 LYS A CA 1
ATOM 620 C C . LYS A 1 85 ? -12.654 -0.353 -5.036 1.00 91.75 85 LYS A C 1
ATOM 622 O O . LYS A 1 85 ? -12.394 0.309 -4.037 1.00 91.75 85 LYS A O 1
ATOM 627 N N . GLY A 1 86 ? -11.952 -0.316 -6.152 1.00 92.12 86 GLY A N 1
ATOM 628 C CA . GLY A 1 86 ? -10.851 0.584 -6.429 1.00 92.12 86 GLY A CA 1
ATOM 629 C C . GLY A 1 86 ? -11.094 1.359 -7.717 1.00 92.12 86 GLY A C 1
ATOM 630 O O . GLY A 1 86 ? -12.179 1.319 -8.302 1.00 92.12 86 GLY A O 1
ATOM 631 N N . GLY A 1 87 ? -10.055 2.037 -8.178 1.00 90.44 87 GLY A N 1
ATOM 632 C CA . GLY A 1 87 ? -10.086 2.846 -9.387 1.00 90.44 87 GLY A CA 1
ATOM 633 C C . GLY A 1 87 ? -8.840 2.640 -10.232 1.00 90.44 87 GLY A C 1
ATOM 634 O O . GLY A 1 87 ? -7.863 2.040 -9.793 1.00 90.44 87 GLY A O 1
ATOM 635 N N . THR A 1 88 ? -8.876 3.148 -11.458 1.00 88.12 88 THR A N 1
ATOM 636 C CA . THR A 1 88 ? -7.714 3.145 -12.351 1.00 88.12 88 THR A CA 1
ATOM 637 C C . THR A 1 88 ? -7.158 4.559 -12.464 1.00 88.12 88 THR A C 1
ATOM 639 O O . THR A 1 88 ? -7.884 5.486 -12.819 1.00 88.12 88 THR A O 1
ATOM 642 N N . TYR A 1 89 ? -5.874 4.739 -12.161 1.00 83.81 89 TYR A N 1
ATOM 643 C CA . TYR A 1 89 ? -5.199 6.032 -12.159 1.00 83.81 89 TYR A CA 1
ATOM 644 C C . TYR A 1 89 ? -4.352 6.252 -13.420 1.00 83.81 89 TYR A C 1
ATOM 646 O O . TYR A 1 89 ? -3.461 5.460 -13.737 1.00 83.81 89 TYR A O 1
ATOM 654 N N . ARG A 1 90 ? -4.597 7.400 -14.074 1.00 72.31 90 ARG A N 1
ATOM 655 C CA . ARG A 1 90 ? -3.818 7.993 -15.183 1.00 72.31 90 ARG A CA 1
ATOM 656 C C . ARG A 1 90 ? -3.645 7.126 -16.445 1.00 72.31 90 ARG A C 1
ATOM 658 O O . ARG A 1 90 ? -4.192 6.038 -16.581 1.00 72.31 90 ARG A O 1
ATOM 665 N N . MET A 1 91 ? -2.882 7.683 -17.397 1.00 56.44 91 MET A N 1
ATOM 666 C CA . MET A 1 91 ? -2.591 7.154 -18.739 1.00 56.44 91 MET A CA 1
ATOM 667 C C . MET A 1 91 ? -1.991 5.741 -18.758 1.00 56.44 91 MET A C 1
ATOM 669 O O . MET A 1 91 ? -2.163 5.047 -19.753 1.00 56.44 91 MET A O 1
ATOM 673 N N . ASN A 1 92 ? -1.330 5.303 -17.682 1.00 71.19 92 ASN A N 1
ATOM 674 C CA . ASN A 1 92 ? -0.710 3.976 -17.609 1.00 71.19 92 ASN A CA 1
ATOM 675 C C . ASN A 1 92 ? -1.620 2.912 -16.976 1.00 71.19 92 ASN A C 1
ATOM 677 O O . ASN A 1 92 ? -1.171 1.793 -16.743 1.00 71.19 92 ASN A O 1
ATOM 681 N N . GLY A 1 93 ? -2.885 3.241 -16.685 1.00 80.12 93 GLY A N 1
ATOM 682 C CA . GLY A 1 93 ? -3.869 2.253 -16.248 1.00 80.12 93 GLY A CA 1
ATOM 683 C C . GLY A 1 93 ? -3.548 1.622 -14.891 1.00 80.12 93 GLY A C 1
ATOM 684 O O . GLY A 1 93 ? -3.739 0.422 -14.714 1.00 80.12 93 GLY A O 1
ATOM 685 N N . ARG A 1 94 ? -3.014 2.399 -13.938 1.00 87.88 94 ARG A N 1
ATOM 686 C CA . ARG A 1 94 ? -2.572 1.868 -12.641 1.00 87.88 94 ARG A CA 1
ATOM 687 C C . ARG A 1 94 ? -3.772 1.518 -11.767 1.00 87.88 94 ARG A C 1
ATOM 689 O O . ARG A 1 94 ? -4.570 2.391 -11.438 1.00 87.88 94 ARG A O 1
ATOM 696 N N . ASN A 1 95 ? -3.880 0.260 -11.358 1.00 92.75 95 ASN A N 1
ATOM 697 C CA . ASN A 1 95 ? -4.970 -0.203 -10.506 1.00 92.75 95 ASN A CA 1
ATOM 698 C C . ASN A 1 95 ? -4.712 0.216 -9.056 1.00 92.75 95 ASN A C 1
ATOM 700 O O . ASN A 1 95 ? -3.760 -0.257 -8.440 1.00 92.75 95 ASN A O 1
ATOM 704 N N . LEU A 1 96 ? -5.552 1.090 -8.510 1.00 93.56 96 LEU A N 1
ATOM 705 C CA . LEU A 1 96 ? -5.453 1.579 -7.139 1.00 93.56 96 LEU A CA 1
ATOM 706 C C . LEU A 1 96 ? -6.616 1.073 -6.294 1.00 93.56 96 LEU A C 1
ATOM 708 O O . LEU A 1 96 ? -7.740 0.935 -6.779 1.00 93.56 96 LEU A O 1
ATOM 712 N N . LEU A 1 97 ? -6.363 0.849 -5.010 1.00 94.62 97 LEU A N 1
ATOM 713 C CA . LEU A 1 97 ? -7.398 0.506 -4.040 1.00 94.62 97 LEU A CA 1
ATOM 714 C C . LEU A 1 97 ? -7.057 1.030 -2.644 1.00 94.62 97 LEU A C 1
ATOM 716 O O . LEU A 1 97 ? -5.911 1.378 -2.370 1.00 94.62 97 LEU A O 1
ATOM 720 N N . THR A 1 98 ? -8.044 1.029 -1.750 1.00 95.50 98 THR A N 1
ATOM 721 C CA . THR A 1 98 ? -7.869 1.388 -0.336 1.00 95.50 98 THR A CA 1
ATOM 722 C C . THR A 1 98 ? -8.199 0.202 0.550 1.00 95.50 98 THR A C 1
ATOM 724 O O . THR A 1 98 ? -9.269 -0.386 0.403 1.00 95.50 98 THR A O 1
ATOM 727 N N . LEU A 1 99 ? -7.312 -0.133 1.492 1.00 95.00 99 LEU A N 1
ATOM 728 C CA . LEU A 1 99 ? -7.558 -1.180 2.488 1.00 95.00 99 LEU A CA 1
ATOM 729 C C . LEU A 1 99 ? -7.308 -0.657 3.904 1.00 95.00 99 LEU A C 1
ATOM 731 O O . LEU A 1 99 ? -6.339 0.073 4.118 1.00 95.00 99 LEU A O 1
ATOM 735 N N . PRO A 1 100 ? -8.117 -1.085 4.887 1.00 95.06 100 PRO A N 1
ATOM 736 C CA . PRO A 1 100 ? -7.809 -0.899 6.298 1.00 95.06 100 PRO A CA 1
ATOM 737 C C . PRO A 1 100 ? -6.540 -1.664 6.678 1.00 95.06 100 PRO A C 1
ATOM 739 O O . PRO A 1 100 ? -6.411 -2.852 6.373 1.00 95.06 100 PRO A O 1
ATOM 742 N N . VAL A 1 101 ? -5.621 -1.010 7.377 1.00 95.19 101 VAL A N 1
ATOM 743 C CA . VAL A 1 101 ? -4.350 -1.583 7.822 1.00 95.19 101 VAL A CA 1
ATOM 744 C C . VAL A 1 101 ? -4.188 -1.386 9.317 1.00 95.19 101 VAL A C 1
ATOM 746 O O . VAL A 1 101 ? -4.420 -0.299 9.837 1.00 95.19 101 VAL A O 1
ATOM 749 N N . SER A 1 102 ? -3.747 -2.428 10.016 1.00 93.94 102 SER A N 1
ATOM 750 C CA . SER A 1 102 ? -3.357 -2.332 11.420 1.00 93.94 102 SER A CA 1
ATOM 751 C C . SER A 1 102 ? -2.072 -3.097 11.708 1.00 93.94 102 SER A C 1
ATOM 753 O O . SER A 1 102 ? -1.766 -4.120 11.094 1.00 93.94 102 SER A O 1
ATOM 755 N N . VAL A 1 103 ? -1.314 -2.606 12.685 1.00 90.81 103 VAL A N 1
ATOM 756 C CA . VAL A 1 103 ? -0.126 -3.281 13.213 1.00 90.81 103 VAL A CA 1
ATOM 757 C C . VAL A 1 103 ? -0.439 -3.726 14.639 1.00 90.81 103 VAL A C 1
ATOM 759 O O . VAL A 1 103 ? -0.689 -2.872 15.500 1.00 90.81 103 VAL A O 1
ATOM 762 N N . PRO A 1 104 ? -0.451 -5.044 14.922 1.00 84.31 104 PRO A N 1
ATOM 763 C CA . PRO A 1 104 ? -0.785 -5.546 16.248 1.00 84.31 104 PRO A CA 1
ATOM 764 C C . PRO A 1 104 ? 0.059 -4.888 17.344 1.00 84.31 104 PRO A C 1
ATOM 766 O O . PRO A 1 104 ? 1.285 -4.850 17.246 1.00 84.31 104 PRO A O 1
ATOM 769 N N . ARG A 1 105 ? -0.605 -4.414 18.407 1.00 79.38 105 ARG A N 1
ATOM 770 C CA . ARG A 1 105 ? 0.010 -3.778 19.591 1.00 79.38 105 ARG A CA 1
ATOM 771 C C . ARG A 1 105 ? 0.740 -2.451 19.332 1.00 79.38 105 ARG A C 1
ATOM 773 O O . ARG A 1 105 ? 1.409 -1.967 20.238 1.00 79.38 105 ARG A O 1
ATOM 780 N N . ARG A 1 106 ? 0.638 -1.874 18.129 1.00 81.69 106 ARG A N 1
ATOM 781 C CA . ARG A 1 106 ? 1.263 -0.580 17.790 1.00 81.69 106 ARG A CA 1
ATOM 782 C C . ARG A 1 106 ? 0.281 0.484 17.324 1.00 81.69 106 ARG A C 1
ATOM 784 O O . ARG A 1 106 ? 0.547 1.670 17.491 1.00 81.69 106 ARG A O 1
ATOM 791 N N . CYS A 1 107 ? -0.838 0.065 16.746 1.00 78.38 107 CYS A N 1
ATOM 792 C CA . CYS A 1 107 ? -1.859 0.966 16.242 1.00 78.38 107 CYS A CA 1
ATOM 793 C C . CYS A 1 107 ? -3.168 0.719 16.999 1.00 78.38 107 CYS A C 1
ATOM 795 O O . CYS A 1 107 ? -3.632 -0.421 17.054 1.00 78.38 107 CYS A O 1
ATOM 797 N N . GLU A 1 108 ? -3.726 1.768 17.608 1.00 80.44 108 GLU A N 1
ATOM 798 C CA . GLU A 1 108 ? -4.987 1.692 18.362 1.00 80.44 108 GLU A CA 1
ATOM 799 C C . GLU A 1 108 ? -6.194 1.559 17.431 1.00 80.44 108 GLU A C 1
ATOM 801 O O . GLU A 1 108 ? -7.131 0.825 17.731 1.00 80.44 108 GLU A O 1
ATOM 806 N N . THR A 1 109 ? -6.150 2.237 16.281 1.00 89.75 109 THR A N 1
ATOM 807 C CA . THR A 1 109 ? -7.219 2.235 15.276 1.00 89.75 109 THR A CA 1
ATOM 808 C C . THR A 1 109 ? -6.628 1.899 13.909 1.00 89.75 109 THR A C 1
ATOM 810 O O . THR A 1 109 ? -5.628 2.510 13.537 1.00 89.75 109 THR A O 1
ATOM 813 N N . PRO A 1 110 ? -7.203 0.954 13.142 1.00 94.12 110 PRO A N 1
ATOM 814 C CA . PRO A 1 110 ? -6.778 0.709 11.769 1.00 94.12 110 PRO A CA 1
ATOM 815 C C . PRO A 1 110 ? -6.839 1.988 10.922 1.00 94.12 110 PRO A C 1
ATOM 817 O O . PRO A 1 110 ? -7.707 2.828 11.135 1.00 94.12 110 PRO A O 1
ATOM 820 N N . LEU A 1 111 ? -5.955 2.121 9.936 1.00 95.88 111 LEU A N 1
ATOM 821 C CA . LEU A 1 111 ? -5.918 3.268 9.023 1.00 95.88 111 LEU A CA 1
ATOM 822 C C . LEU A 1 111 ? -6.218 2.835 7.590 1.00 95.88 111 LEU A C 1
ATOM 824 O O . LEU A 1 111 ? -5.820 1.750 7.168 1.00 95.88 111 LEU A O 1
ATOM 828 N N . ASN A 1 112 ? -6.893 3.685 6.822 1.00 96.94 112 ASN A N 1
ATOM 829 C CA . ASN A 1 112 ? -7.105 3.482 5.394 1.00 96.94 112 ASN A CA 1
ATOM 830 C C . ASN A 1 112 ? -5.811 3.786 4.640 1.00 96.94 112 ASN A C 1
ATOM 832 O O . ASN A 1 112 ? -5.396 4.936 4.545 1.00 96.94 112 ASN A O 1
ATOM 836 N N . VAL A 1 113 ? -5.175 2.769 4.070 1.00 96.81 113 VAL A N 1
ATOM 837 C CA . VAL A 1 113 ? -3.962 2.937 3.261 1.00 96.81 113 VAL A CA 1
ATOM 838 C C . VAL A 1 113 ? -4.324 2.707 1.800 1.00 96.81 113 VAL A C 1
ATOM 840 O O . VAL A 1 113 ? -4.990 1.727 1.459 1.00 96.81 113 VAL A O 1
ATOM 843 N N . HIS A 1 114 ? -3.923 3.638 0.938 1.00 96.88 114 HIS A N 1
ATOM 844 C CA . HIS A 1 114 ? -4.069 3.507 -0.510 1.00 96.88 114 HIS A CA 1
ATOM 845 C C . HIS A 1 114 ? -2.890 2.709 -1.044 1.00 96.88 114 HIS A C 1
ATOM 847 O O . HIS A 1 114 ? -1.754 2.947 -0.632 1.00 96.88 114 HIS A O 1
ATOM 853 N N . PHE A 1 115 ? -3.165 1.790 -1.961 1.00 96.19 115 PHE A N 1
ATOM 854 C CA . PHE A 1 115 ? -2.189 0.904 -2.571 1.00 96.19 115 PHE A CA 1
ATOM 855 C C . PHE A 1 115 ? -2.276 0.959 -4.085 1.00 96.19 115 PHE A C 1
ATOM 857 O O . PHE A 1 115 ? -3.371 0.965 -4.651 1.00 96.19 115 PHE A O 1
ATOM 864 N N . LEU A 1 116 ? -1.112 0.884 -4.722 1.00 95.12 116 LEU A N 1
ATOM 865 C CA . LEU A 1 116 ? -0.993 0.361 -6.073 1.00 95.12 116 LEU A CA 1
ATOM 866 C C . LEU A 1 116 ? -1.092 -1.167 -6.023 1.00 95.12 116 LEU A C 1
ATOM 868 O O . LEU A 1 116 ? -0.341 -1.809 -5.291 1.00 95.12 116 LEU A O 1
ATOM 872 N N . VAL A 1 117 ? -1.994 -1.755 -6.805 1.00 94.44 117 VAL A N 1
ATOM 873 C CA . VAL A 1 117 ? -2.028 -3.206 -7.016 1.00 94.44 117 VAL A CA 1
ATOM 874 C C . VAL A 1 117 ? -0.997 -3.567 -8.066 1.00 94.44 117 VAL A C 1
ATOM 876 O O . VAL A 1 117 ? -1.109 -3.133 -9.214 1.00 94.44 117 VAL A O 1
ATOM 879 N N . ASP A 1 118 ? -0.027 -4.389 -7.682 1.00 92.12 118 ASP A N 1
ATOM 880 C CA . ASP A 1 118 ? 1.028 -4.841 -8.578 1.00 92.12 118 ASP A CA 1
ATOM 881 C C . ASP A 1 118 ? 1.171 -6.363 -8.513 1.00 92.12 118 ASP A C 1
ATOM 883 O O . ASP A 1 118 ? 1.777 -6.923 -7.602 1.00 92.12 118 ASP A O 1
ATOM 887 N N . THR A 1 119 ? 0.611 -7.045 -9.510 1.00 90.06 119 THR A N 1
ATOM 888 C CA . THR A 1 119 ? 0.685 -8.507 -9.630 1.00 90.06 119 THR A CA 1
ATOM 889 C C . THR A 1 119 ? 2.068 -9.013 -10.040 1.00 90.06 119 THR A C 1
ATOM 891 O O . THR A 1 119 ? 2.310 -10.212 -9.963 1.00 90.06 119 THR A O 1
ATOM 894 N N . ALA A 1 120 ? 2.966 -8.138 -10.503 1.00 86.56 120 ALA A N 1
ATOM 895 C CA . ALA A 1 120 ? 4.352 -8.498 -10.795 1.00 86.56 120 ALA A CA 1
ATOM 896 C C . ALA A 1 120 ? 5.259 -8.330 -9.565 1.00 86.56 120 ALA A C 1
ATOM 898 O O . ALA A 1 120 ? 6.352 -8.896 -9.527 1.00 86.56 120 ALA A O 1
ATOM 899 N N . SER A 1 121 ? 4.806 -7.599 -8.542 1.00 87.31 121 SER A N 1
ATOM 900 C CA . SER A 1 121 ? 5.558 -7.428 -7.305 1.00 87.31 121 SER A CA 1
ATOM 901 C C . SER A 1 121 ? 5.391 -8.647 -6.388 1.00 87.31 121 SER A C 1
ATOM 903 O O . SER A 1 121 ? 4.272 -8.950 -5.966 1.00 87.31 121 SER A O 1
ATOM 905 N N . PRO A 1 122 ? 6.469 -9.367 -6.024 1.00 87.44 122 PRO A N 1
ATOM 906 C CA . PRO A 1 122 ? 6.371 -10.551 -5.167 1.00 87.44 122 PRO A CA 1
ATOM 907 C C . PRO A 1 122 ? 5.983 -10.210 -3.723 1.00 87.44 122 PRO A C 1
ATOM 909 O O . PRO A 1 122 ? 5.431 -11.048 -3.007 1.00 87.44 122 PRO A O 1
ATOM 912 N N . HIS A 1 123 ? 6.259 -8.983 -3.278 1.00 91.81 123 HIS A N 1
ATOM 913 C CA . HIS A 1 123 ? 6.085 -8.556 -1.896 1.00 91.81 123 HIS A CA 1
ATOM 914 C C . HIS A 1 123 ? 5.166 -7.341 -1.782 1.00 91.81 123 HIS A C 1
ATOM 916 O O . HIS A 1 123 ? 4.900 -6.624 -2.739 1.00 91.81 123 HIS A O 1
ATOM 922 N N . THR A 1 124 ? 4.661 -7.122 -0.573 1.00 94.31 124 THR A N 1
ATOM 923 C CA . THR A 1 124 ? 3.848 -5.956 -0.224 1.00 94.31 124 THR A CA 1
ATOM 924 C C . THR A 1 124 ? 4.736 -4.949 0.488 1.00 94.31 124 THR A C 1
ATOM 926 O O . THR A 1 124 ? 5.530 -5.347 1.344 1.00 94.31 124 THR A O 1
ATOM 929 N N . TYR A 1 125 ? 4.586 -3.669 0.160 1.00 93.75 125 TYR A N 1
ATOM 930 C CA . TYR A 1 125 ? 5.467 -2.601 0.626 1.00 93.75 125 TYR A CA 1
ATOM 931 C C . TYR A 1 125 ? 4.680 -1.426 1.207 1.00 93.75 125 TYR A C 1
ATOM 933 O O . TYR A 1 125 ? 3.606 -1.085 0.704 1.00 93.75 125 TYR A O 1
ATOM 941 N N . PHE A 1 126 ? 5.237 -0.791 2.237 1.00 94.00 126 PHE A N 1
ATOM 942 C CA . PHE A 1 126 ? 4.760 0.482 2.777 1.00 94.00 126 PHE A CA 1
ATOM 943 C C . PHE A 1 126 ? 5.801 1.572 2.585 1.00 94.00 126 PHE A C 1
ATOM 945 O O . PHE A 1 126 ? 6.987 1.325 2.785 1.00 94.00 126 PHE A O 1
ATOM 952 N N . THR A 1 127 ? 5.335 2.789 2.325 1.00 92.69 127 THR A N 1
ATOM 953 C CA . THR A 1 127 ? 6.171 3.993 2.361 1.00 92.69 127 THR A CA 1
ATOM 954 C C . THR A 1 127 ? 6.576 4.361 3.774 1.00 92.69 127 THR A C 1
ATOM 956 O O . THR A 1 127 ? 5.864 4.037 4.732 1.00 92.69 127 THR A O 1
ATOM 959 N N . ALA A 1 128 ? 7.659 5.130 3.912 1.00 91.44 128 ALA A N 1
ATOM 960 C CA . ALA A 1 128 ? 8.033 5.734 5.189 1.00 91.44 128 ALA A CA 1
ATOM 961 C C . ALA A 1 128 ? 6.863 6.501 5.844 1.00 91.44 128 ALA A C 1
ATOM 963 O O . ALA A 1 128 ? 6.657 6.418 7.056 1.00 91.44 128 ALA A O 1
ATOM 964 N N . THR A 1 129 ? 6.031 7.189 5.050 1.00 93.12 129 THR A N 1
ATOM 965 C CA . THR A 1 129 ? 4.840 7.901 5.546 1.00 93.12 129 THR A CA 1
ATOM 966 C C . THR A 1 129 ? 3.806 6.955 6.162 1.00 93.12 129 THR A C 1
ATOM 968 O O . THR A 1 129 ? 3.316 7.215 7.261 1.00 93.12 129 THR A O 1
ATOM 971 N N . ALA A 1 130 ? 3.471 5.851 5.483 1.00 94.00 130 ALA A N 1
ATOM 972 C CA . ALA A 1 130 ? 2.532 4.864 6.018 1.00 94.00 130 ALA A CA 1
ATOM 973 C C . ALA A 1 130 ? 3.094 4.184 7.273 1.00 94.00 130 ALA A C 1
ATOM 975 O O . ALA A 1 130 ? 2.377 3.994 8.255 1.00 94.00 130 ALA A O 1
ATOM 976 N N . GLN A 1 131 ? 4.389 3.859 7.264 1.00 93.12 131 GLN A N 1
ATOM 977 C CA . GLN A 1 131 ? 5.078 3.262 8.406 1.00 93.12 131 GLN A CA 1
ATOM 978 C C . GLN A 1 131 ? 5.020 4.173 9.638 1.00 93.12 131 GLN A C 1
ATOM 980 O O . GLN A 1 131 ? 4.638 3.711 10.716 1.00 93.12 131 GLN A O 1
ATOM 985 N N . ALA A 1 132 ? 5.316 5.465 9.471 1.00 92.62 132 ALA A N 1
ATOM 986 C CA . ALA A 1 132 ? 5.240 6.449 10.546 1.00 92.62 132 ALA A CA 1
ATOM 987 C C . ALA A 1 132 ? 3.822 6.547 11.132 1.00 92.62 132 ALA A C 1
ATOM 989 O O . ALA A 1 132 ? 3.655 6.477 12.348 1.00 92.62 132 ALA A O 1
ATOM 990 N N . ALA A 1 133 ? 2.793 6.621 10.281 1.00 93.62 133 ALA A N 1
ATOM 991 C CA . ALA A 1 133 ? 1.397 6.683 10.720 1.00 93.62 133 ALA A CA 1
ATOM 992 C C . ALA A 1 133 ? 0.928 5.408 11.449 1.00 93.62 133 ALA A C 1
ATOM 994 O O . ALA A 1 133 ? 0.092 5.466 12.348 1.00 93.62 133 ALA A O 1
ATOM 995 N N . LEU A 1 134 ? 1.492 4.250 11.096 1.00 93.31 134 LEU A N 1
ATOM 996 C CA . LEU A 1 134 ? 1.207 2.959 11.728 1.00 93.31 134 LEU A CA 1
ATOM 997 C C . LEU A 1 134 ? 2.075 2.679 12.973 1.00 93.31 134 LEU A C 1
ATOM 999 O O . LEU A 1 134 ? 2.031 1.566 13.509 1.00 93.31 134 LEU A O 1
ATOM 1003 N N . ASN A 1 135 ? 2.861 3.660 13.441 1.00 92.38 135 ASN A N 1
ATOM 1004 C CA . ASN A 1 135 ? 3.822 3.533 14.546 1.00 92.38 135 ASN A CA 1
ATOM 1005 C C . ASN A 1 135 ? 4.843 2.393 14.337 1.00 92.38 135 ASN A C 1
ATOM 1007 O O . ASN A 1 135 ? 5.262 1.696 15.276 1.00 92.38 135 ASN A O 1
ATOM 1011 N N . ILE A 1 136 ? 5.241 2.165 13.086 1.00 89.38 136 ILE A N 1
ATOM 1012 C CA . ILE A 1 136 ? 6.289 1.214 12.726 1.00 89.38 136 ILE A CA 1
ATOM 1013 C C . ILE A 1 136 ? 7.643 1.911 12.867 1.00 89.38 136 ILE A C 1
ATOM 1015 O O . ILE A 1 136 ? 7.856 3.006 12.359 1.00 89.38 136 ILE A O 1
ATOM 1019 N N . ASP A 1 137 ? 8.566 1.260 13.572 1.00 82.94 137 ASP A N 1
ATOM 1020 C CA . ASP A 1 137 ? 9.931 1.761 13.724 1.00 82.94 137 ASP A CA 1
ATOM 1021 C C . ASP A 1 137 ? 10.800 1.160 12.622 1.00 82.94 137 ASP A C 1
ATOM 1023 O O . ASP A 1 137 ? 11.290 0.033 12.752 1.00 82.94 137 ASP A O 1
ATOM 1027 N N . ALA A 1 138 ? 10.934 1.916 11.533 1.00 71.75 138 ALA A N 1
ATOM 1028 C CA . ALA A 1 138 ? 11.600 1.463 10.323 1.00 71.75 138 ALA A CA 1
ATOM 1029 C C . ALA A 1 138 ? 13.108 1.248 10.492 1.00 71.75 138 ALA A C 1
ATOM 1031 O O . ALA A 1 138 ? 13.727 0.432 9.817 1.00 71.75 138 ALA A O 1
ATOM 1032 N N . SER A 1 139 ? 13.706 1.928 11.472 1.00 71.12 139 SER A N 1
ATOM 1033 C CA . SER A 1 139 ? 15.147 1.867 11.730 1.00 71.12 139 SER A CA 1
ATOM 1034 C C . SER A 1 139 ? 15.631 0.501 12.233 1.00 71.12 139 SER A C 1
ATOM 1036 O O . SER A 1 139 ? 16.834 0.258 12.306 1.00 71.12 139 SER A O 1
ATOM 1038 N N . LYS A 1 140 ? 14.707 -0.390 12.614 1.00 66.44 140 LYS A N 1
ATOM 1039 C CA . LYS A 1 140 ? 15.025 -1.634 13.328 1.00 66.44 140 LYS A CA 1
ATOM 1040 C C . LYS A 1 140 ? 14.779 -2.906 12.534 1.00 66.44 140 LYS A C 1
ATOM 1042 O O . LYS A 1 140 ? 15.259 -3.954 12.959 1.00 66.44 140 LYS A O 1
ATOM 1047 N N . LEU A 1 141 ? 14.002 -2.865 11.453 1.00 68.19 141 LEU A N 1
ATOM 1048 C CA . LEU A 1 141 ? 13.546 -4.074 10.767 1.00 68.19 141 LEU A CA 1
ATOM 1049 C C . LEU A 1 141 ? 13.455 -3.830 9.262 1.00 68.19 141 LEU A C 1
ATOM 1051 O O . LEU A 1 141 ? 12.963 -2.803 8.836 1.00 68.19 141 LEU A O 1
ATOM 1055 N N . SER A 1 142 ? 13.864 -4.806 8.456 1.00 73.62 142 SER A N 1
ATOM 1056 C CA . SER A 1 142 ? 13.655 -4.781 7.001 1.00 73.62 142 SER A CA 1
ATOM 1057 C C . SER A 1 142 ? 12.252 -5.246 6.585 1.00 73.62 142 SER A C 1
ATOM 1059 O O . SER A 1 142 ? 11.850 -5.065 5.436 1.00 73.62 142 SER A O 1
ATOM 1061 N N . ALA A 1 143 ? 11.508 -5.863 7.509 1.00 84.31 143 ALA A N 1
ATOM 1062 C CA . ALA A 1 143 ? 10.144 -6.332 7.308 1.00 84.31 143 ALA A CA 1
ATOM 1063 C C . A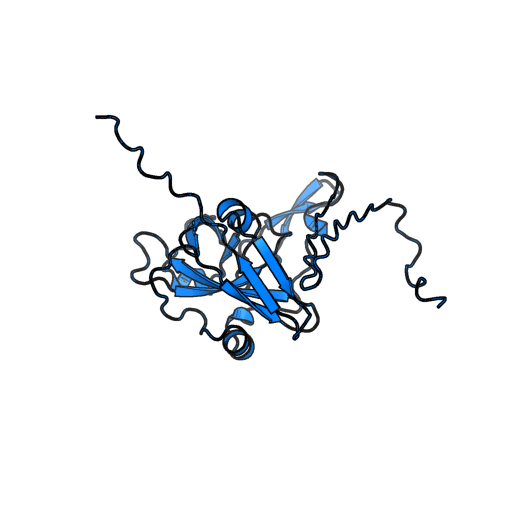LA A 1 143 ? 9.344 -6.299 8.617 1.00 84.31 143 ALA A C 1
ATOM 1065 O O . ALA A 1 143 ? 9.873 -6.545 9.704 1.00 84.31 143 ALA A O 1
ATOM 1066 N N . TYR A 1 144 ? 8.040 -6.065 8.506 1.00 86.94 144 TYR A N 1
ATOM 1067 C CA . TYR A 1 144 ? 7.141 -5.867 9.641 1.00 86.94 144 TYR A CA 1
ATOM 1068 C C . TYR A 1 144 ? 5.888 -6.713 9.487 1.00 86.94 144 TYR A C 1
ATOM 1070 O O . TYR A 1 144 ? 5.398 -6.929 8.382 1.00 86.94 144 TYR A O 1
ATOM 1078 N N . HIS A 1 145 ? 5.339 -7.171 10.608 1.00 91.88 145 HIS A N 1
ATOM 1079 C CA . HIS A 1 145 ? 4.080 -7.900 10.600 1.00 91.88 145 HIS A CA 1
ATOM 1080 C C . HIS A 1 145 ? 2.899 -6.926 10.674 1.00 91.88 145 HIS A C 1
ATOM 1082 O O . HIS A 1 145 ? 2.733 -6.223 11.673 1.00 91.88 145 HIS A O 1
ATOM 1088 N N . ALA A 1 146 ? 2.051 -6.927 9.649 1.00 93.25 146 ALA A N 1
ATOM 1089 C CA . ALA A 1 146 ? 0.849 -6.104 9.573 1.00 93.25 146 ALA A CA 1
ATOM 1090 C C . ALA A 1 146 ? -0.380 -6.962 9.257 1.00 93.25 146 ALA A C 1
ATOM 1092 O O . ALA A 1 146 ? -0.272 -8.093 8.782 1.00 93.25 146 ALA A O 1
ATOM 1093 N N . LYS A 1 147 ? -1.564 -6.414 9.527 1.00 94.19 147 LYS A N 1
ATOM 1094 C CA . LYS A 1 147 ? -2.839 -6.923 9.032 1.00 94.19 147 LYS A CA 1
ATOM 1095 C C . LYS A 1 147 ? -3.371 -5.949 7.991 1.00 94.19 147 LYS A C 1
ATOM 1097 O O . LYS A 1 147 ? -3.708 -4.823 8.341 1.00 94.19 147 LYS A O 1
ATOM 1102 N N . ILE A 1 148 ? -3.473 -6.384 6.740 1.00 94.31 148 ILE A N 1
ATOM 1103 C CA . ILE A 1 148 ? -4.091 -5.607 5.658 1.00 94.31 148 ILE A CA 1
ATOM 1104 C C . ILE A 1 148 ? -5.447 -6.240 5.362 1.00 94.31 148 ILE A C 1
ATOM 1106 O O . ILE A 1 148 ? -5.526 -7.431 5.083 1.00 94.31 148 ILE A O 1
ATOM 1110 N N . ASN A 1 149 ? -6.531 -5.479 5.493 1.00 92.50 149 ASN A N 1
ATOM 1111 C CA . ASN A 1 149 ? -7.910 -5.970 5.393 1.00 92.50 149 ASN A CA 1
ATOM 1112 C C . ASN A 1 149 ? -8.170 -7.250 6.220 1.00 92.50 149 ASN A C 1
ATOM 1114 O O . ASN A 1 149 ? -8.857 -8.166 5.778 1.00 92.50 149 ASN A O 1
ATOM 1118 N N . GLY A 1 150 ? -7.540 -7.359 7.394 1.00 90.62 150 GLY A N 1
ATOM 1119 C CA . GLY A 1 150 ? -7.611 -8.542 8.258 1.00 90.62 150 GLY A CA 1
ATOM 1120 C C . GLY A 1 150 ? -6.638 -9.685 7.920 1.00 90.62 150 GLY A C 1
ATOM 1121 O O . GLY A 1 150 ? -6.491 -10.590 8.739 1.00 90.62 150 GLY A O 1
ATOM 1122 N N . VAL A 1 151 ? -5.921 -9.646 6.789 1.00 91.56 151 VAL A N 1
ATOM 1123 C CA . VAL A 1 151 ? -4.919 -10.662 6.409 1.00 91.56 151 VAL A CA 1
ATOM 1124 C C . VAL A 1 151 ? -3.574 -10.379 7.080 1.00 91.56 151 VAL A C 1
ATOM 1126 O O . VAL A 1 151 ? -2.986 -9.333 6.806 1.00 91.56 151 VAL A O 1
ATOM 1129 N N . PRO A 1 152 ? -3.040 -11.290 7.916 1.00 92.94 152 PRO A N 1
ATOM 1130 C CA . PRO A 1 152 ? -1.714 -11.137 8.505 1.00 92.94 152 PRO A CA 1
ATOM 1131 C C . PRO A 1 152 ? -0.600 -11.485 7.504 1.00 92.94 152 PRO A C 1
ATOM 1133 O O . PRO A 1 152 ? -0.564 -12.588 6.947 1.00 92.94 152 PRO A O 1
ATOM 1136 N N . LEU A 1 153 ? 0.351 -10.576 7.299 1.00 94.38 153 LEU A N 1
ATOM 1137 C CA . LEU A 1 153 ? 1.503 -10.785 6.420 1.00 94.38 153 LEU A CA 1
ATOM 1138 C C . LEU A 1 153 ? 2.723 -9.958 6.827 1.00 94.38 153 LEU A C 1
ATOM 1140 O O . LEU A 1 153 ? 2.628 -9.035 7.636 1.00 94.38 153 LEU A O 1
ATOM 1144 N N . TYR A 1 154 ? 3.864 -10.303 6.230 1.00 94.00 154 TYR A N 1
ATOM 1145 C CA . TYR A 1 154 ? 5.043 -9.449 6.247 1.00 94.00 154 TYR A CA 1
ATOM 1146 C C . TYR A 1 154 ? 4.933 -8.383 5.160 1.00 94.00 154 TYR A C 1
ATOM 1148 O O . TYR A 1 154 ? 4.591 -8.684 4.014 1.00 94.00 154 TYR A O 1
ATOM 1156 N N . VAL A 1 155 ? 5.237 -7.153 5.552 1.00 93.25 155 VAL A N 1
ATOM 1157 C CA . VAL A 1 155 ? 5.298 -5.974 4.694 1.00 93.25 155 VAL A CA 1
ATOM 1158 C C . VAL A 1 155 ? 6.704 -5.400 4.780 1.00 93.25 155 VAL A C 1
ATOM 1160 O O . VAL A 1 155 ? 7.299 -5.394 5.85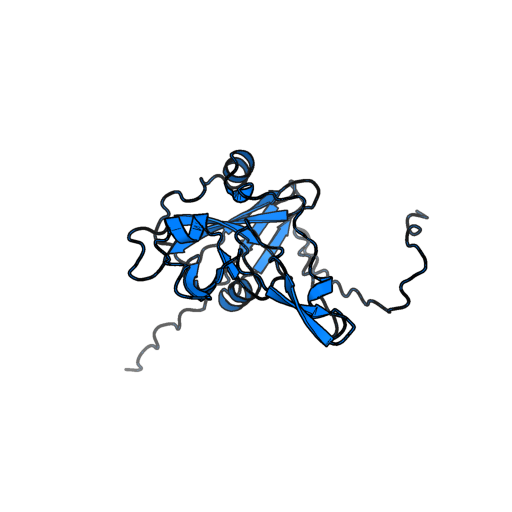7 1.00 93.25 155 VAL A O 1
ATOM 1163 N N . TYR A 1 156 ? 7.231 -4.949 3.652 1.00 91.75 156 TYR A N 1
ATOM 1164 C CA . TYR A 1 156 ? 8.594 -4.453 3.511 1.00 91.75 156 TYR A CA 1
ATOM 1165 C C . TYR A 1 156 ? 8.605 -2.932 3.383 1.00 91.75 156 TYR A C 1
ATOM 1167 O O . TYR A 1 156 ? 7.585 -2.308 3.082 1.00 91.75 156 TYR A O 1
ATOM 1175 N N . ASP A 1 157 ? 9.766 -2.339 3.620 1.00 90.56 157 ASP A N 1
ATOM 1176 C CA . ASP A 1 157 ? 9.976 -0.920 3.367 1.00 90.56 157 ASP A CA 1
ATOM 1177 C C . ASP A 1 157 ? 10.091 -0.663 1.857 1.00 90.56 157 ASP A C 1
ATOM 1179 O O . ASP A 1 157 ? 10.927 -1.275 1.188 1.00 90.56 157 ASP A O 1
ATOM 1183 N N . SER A 1 158 ? 9.229 0.197 1.305 1.00 88.38 158 SER A N 1
ATOM 1184 C CA . SER A 1 158 ? 9.269 0.550 -0.119 1.00 88.38 158 SER A CA 1
ATOM 1185 C C . SER A 1 158 ? 10.514 1.346 -0.489 1.00 88.38 158 SER A C 1
ATOM 1187 O O . SER A 1 158 ? 10.897 1.336 -1.657 1.00 88.38 158 SER A O 1
ATOM 1189 N N . ASP A 1 159 ? 11.118 2.027 0.488 1.00 85.12 159 ASP A N 1
ATOM 1190 C CA . ASP A 1 159 ? 12.260 2.925 0.311 1.00 85.12 159 ASP A CA 1
ATOM 1191 C C . ASP A 1 159 ? 13.602 2.238 0.601 1.00 85.12 159 ASP A C 1
ATOM 1193 O O . ASP A 1 159 ? 14.660 2.831 0.400 1.00 85.12 159 ASP A O 1
ATOM 1197 N N . ALA A 1 160 ? 13.582 0.971 1.029 1.00 82.94 160 ALA A N 1
ATOM 1198 C CA . ALA A 1 160 ? 14.803 0.203 1.209 1.00 82.94 160 ALA A CA 1
ATOM 1199 C C . ALA A 1 160 ? 15.484 -0.046 -0.143 1.00 82.94 160 ALA A C 1
ATOM 1201 O O . ALA A 1 160 ? 14.873 -0.578 -1.076 1.00 82.94 160 ALA A O 1
ATOM 1202 N N . ASP A 1 161 ? 16.773 0.292 -0.226 1.00 81.00 161 ASP A N 1
ATOM 1203 C CA . ASP A 1 161 ? 17.604 -0.100 -1.358 1.00 81.00 161 ASP A CA 1
ATOM 1204 C C . ASP A 1 161 ? 17.532 -1.616 -1.552 1.00 81.00 161 ASP A C 1
ATOM 1206 O O . ASP A 1 161 ? 17.425 -2.401 -0.605 1.00 81.00 161 ASP A O 1
ATOM 1210 N N . ARG A 1 162 ? 17.631 -2.041 -2.806 1.00 75.69 162 ARG A N 1
ATOM 1211 C CA . ARG A 1 162 ? 17.657 -3.452 -3.180 1.00 75.69 162 ARG A CA 1
ATOM 1212 C C . ARG A 1 162 ? 19.011 -3.816 -3.753 1.00 75.69 162 ARG A C 1
ATOM 1214 O O . ARG A 1 162 ? 19.642 -3.035 -4.463 1.00 75.69 162 ARG A O 1
ATOM 1221 N N . LEU A 1 163 ? 19.439 -5.034 -3.456 1.00 78.75 163 LEU A N 1
ATOM 1222 C CA . LEU A 1 163 ? 20.663 -5.592 -3.997 1.00 78.75 163 LEU A CA 1
ATOM 1223 C C . LEU A 1 163 ? 20.361 -6.224 -5.357 1.00 78.75 163 LEU A C 1
ATOM 1225 O O . LEU A 1 163 ? 19.663 -7.235 -5.430 1.00 78.75 163 LEU A O 1
ATOM 1229 N N . VAL A 1 164 ? 20.884 -5.637 -6.427 1.00 78.75 164 VAL A N 1
ATOM 1230 C CA . VAL A 1 164 ? 20.813 -6.194 -7.784 1.00 78.75 164 VAL A CA 1
ATOM 1231 C C . VAL A 1 164 ? 22.166 -6.759 -8.184 1.00 78.75 164 VAL A C 1
ATOM 1233 O O . VAL A 1 164 ? 23.203 -6.277 -7.731 1.00 78.75 164 VAL A O 1
ATOM 1236 N N . THR A 1 165 ? 22.160 -7.794 -9.018 1.00 79.81 165 THR A N 1
ATOM 1237 C CA . THR A 1 165 ? 23.381 -8.358 -9.604 1.00 79.81 165 THR A CA 1
ATOM 1238 C C . THR A 1 165 ? 23.407 -7.979 -11.074 1.00 79.81 165 THR A C 1
ATOM 1240 O O . THR A 1 165 ? 22.468 -8.293 -11.795 1.00 79.81 165 THR A O 1
ATOM 1243 N N . ASP A 1 166 ? 24.444 -7.273 -11.516 1.00 81.88 166 ASP A N 1
ATOM 1244 C CA . ASP A 1 166 ? 24.556 -6.876 -12.918 1.00 81.88 166 ASP A CA 1
ATOM 1245 C C . ASP A 1 166 ? 24.894 -8.067 -13.837 1.00 81.88 166 ASP A C 1
ATOM 1247 O O . ASP A 1 166 ? 25.200 -9.176 -13.390 1.00 81.88 166 ASP A O 1
ATOM 1251 N N . ALA A 1 167 ? 24.893 -7.825 -15.151 1.00 81.44 167 ALA A N 1
ATOM 1252 C CA . ALA A 1 167 ? 25.227 -8.831 -16.165 1.00 81.44 167 ALA A CA 1
ATOM 1253 C C . ALA A 1 167 ? 26.647 -9.427 -16.028 1.00 81.44 167 ALA A C 1
ATOM 1255 O O . ALA A 1 167 ? 26.956 -10.431 -16.669 1.00 81.44 167 ALA A O 1
ATOM 1256 N N . HIS A 1 168 ? 27.512 -8.826 -15.207 1.00 87.00 168 HIS A N 1
ATOM 1257 C CA . HIS A 1 168 ? 28.871 -9.281 -14.923 1.00 87.00 168 HIS A CA 1
ATOM 1258 C C . HIS A 1 168 ? 28.982 -9.978 -13.556 1.00 87.00 168 HIS A C 1
ATOM 1260 O O . HIS A 1 168 ? 30.090 -10.296 -13.122 1.00 87.00 168 HIS A O 1
ATOM 1266 N N . GLY A 1 169 ? 27.862 -10.225 -12.867 1.00 87.50 169 GLY A N 1
ATOM 1267 C CA . GLY A 1 169 ? 27.839 -10.871 -11.556 1.00 87.50 169 GLY A CA 1
ATOM 1268 C C . GLY A 1 169 ? 28.185 -9.939 -10.391 1.00 87.50 169 GLY A C 1
ATOM 1269 O O . GLY A 1 169 ? 28.392 -10.414 -9.274 1.00 87.50 169 GLY A O 1
ATOM 1270 N N . LYS A 1 170 ? 28.276 -8.623 -10.614 1.00 89.56 170 LYS A N 1
ATOM 1271 C CA . LYS A 1 170 ? 28.605 -7.657 -9.564 1.00 89.56 170 LYS A CA 1
ATOM 1272 C C . LYS A 1 170 ? 27.339 -7.216 -8.840 1.00 89.56 170 LYS A C 1
ATOM 1274 O O . LYS A 1 170 ? 26.385 -6.756 -9.459 1.00 89.56 170 LYS A O 1
ATOM 1279 N N . GLN A 1 171 ? 27.362 -7.309 -7.514 1.00 89.88 171 GLN A N 1
ATOM 1280 C CA . GLN A 1 171 ? 26.267 -6.842 -6.673 1.00 89.88 171 GLN A CA 1
ATOM 1281 C C . GLN A 1 171 ? 26.354 -5.331 -6.433 1.00 89.88 171 GLN A C 1
ATOM 1283 O O . GLN A 1 171 ? 27.414 -4.807 -6.082 1.00 89.88 171 GLN A O 1
ATOM 1288 N N . GLN A 1 172 ? 25.233 -4.637 -6.598 1.00 86.69 172 GLN A N 1
ATOM 1289 C CA . GLN A 1 172 ? 25.099 -3.208 -6.347 1.00 86.69 172 GLN A CA 1
ATOM 1290 C C . GLN A 1 172 ? 23.772 -2.922 -5.643 1.00 86.69 172 GLN A C 1
ATOM 1292 O O . GLN A 1 172 ? 22.742 -3.499 -5.981 1.00 86.69 172 GLN A O 1
ATOM 1297 N N . TRP A 1 173 ? 23.803 -2.008 -4.673 1.00 83.19 173 TRP A N 1
ATOM 1298 C CA . TRP A 1 173 ? 22.589 -1.438 -4.102 1.00 83.19 173 TRP A CA 1
ATOM 1299 C C . TRP A 1 173 ? 22.034 -0.382 -5.050 1.00 83.19 173 TRP A C 1
ATOM 1301 O O . TRP A 1 173 ? 22.753 0.530 -5.468 1.00 83.19 173 TRP A O 1
ATOM 1311 N N . VAL A 1 174 ? 20.770 -0.536 -5.416 1.00 81.06 174 VAL A N 1
ATOM 1312 C CA . VAL A 1 174 ? 20.026 0.434 -6.217 1.00 81.06 174 VAL A CA 1
ATOM 1313 C C . VAL A 1 174 ? 18.746 0.813 -5.481 1.00 81.06 174 VAL A C 1
ATOM 1315 O O . VAL A 1 174 ? 18.198 -0.032 -4.765 1.00 81.06 174 VAL A O 1
ATOM 1318 N N . PRO A 1 175 ? 18.235 2.038 -5.679 1.00 79.12 175 PRO A N 1
ATOM 1319 C CA . PRO A 1 175 ? 16.946 2.422 -5.130 1.00 79.12 175 PRO A CA 1
ATOM 1320 C C . PRO A 1 175 ? 15.847 1.435 -5.532 1.00 79.12 175 PRO A C 1
ATOM 1322 O O . PRO A 1 175 ? 15.806 0.930 -6.663 1.00 79.12 175 PRO A O 1
ATOM 1325 N N . SER A 1 176 ? 14.941 1.157 -4.601 1.00 80.69 176 SER A N 1
ATOM 1326 C CA . SER A 1 176 ? 13.716 0.427 -4.904 1.00 80.69 176 SER A CA 1
ATOM 1327 C C . SER A 1 176 ? 12.871 1.217 -5.904 1.00 80.69 176 SER A C 1
ATOM 1329 O O . SER A 1 176 ? 12.660 2.421 -5.764 1.00 80.69 176 SER A O 1
ATOM 1331 N N . HIS A 1 177 ? 12.340 0.534 -6.916 1.00 79.06 177 HIS A N 1
ATOM 1332 C CA . HIS A 1 177 ? 11.444 1.156 -7.897 1.00 79.06 177 HIS A CA 1
ATOM 1333 C C . HIS A 1 177 ? 10.045 1.444 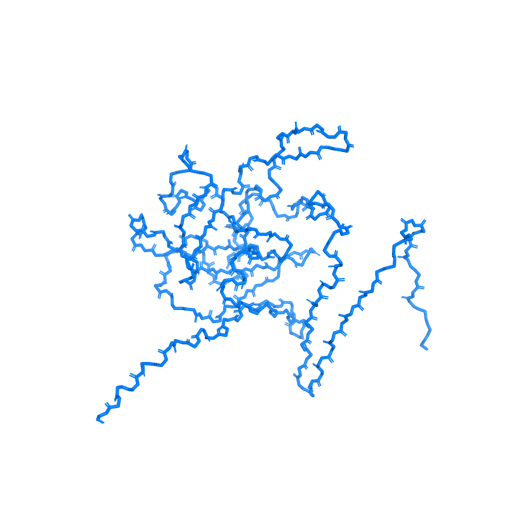-7.350 1.00 79.06 177 HIS A C 1
ATOM 1335 O O . HIS A 1 177 ? 9.256 2.127 -8.002 1.00 79.06 177 HIS A O 1
ATOM 1341 N N . PHE A 1 178 ? 9.759 0.940 -6.152 1.00 84.06 178 PHE A N 1
ATOM 1342 C CA . PHE A 1 178 ? 8.546 1.229 -5.403 1.00 84.06 178 PHE A CA 1
ATOM 1343 C C . PHE A 1 178 ? 8.736 2.373 -4.408 1.00 84.06 178 PHE A C 1
ATOM 1345 O O . PHE A 1 178 ? 7.810 2.652 -3.650 1.00 84.06 178 PHE A O 1
ATOM 1352 N N . SER A 1 179 ? 9.908 3.022 -4.385 1.00 86.38 179 SER A N 1
ATOM 1353 C CA . SER A 1 179 ? 10.161 4.115 -3.448 1.00 86.38 179 SER A CA 1
ATOM 1354 C C . SER A 1 179 ? 9.073 5.186 -3.549 1.00 86.38 179 SER A C 1
ATOM 1356 O O . SER A 1 179 ? 8.656 5.581 -4.641 1.00 86.38 179 SER A O 1
ATOM 1358 N N . GLY A 1 180 ? 8.557 5.596 -2.391 1.00 88.06 180 GLY A N 1
ATOM 1359 C CA . GLY A 1 180 ? 7.459 6.550 -2.278 1.00 88.06 180 GLY A CA 1
ATOM 1360 C C . GLY A 1 180 ? 6.060 6.006 -2.601 1.00 88.06 180 GLY A C 1
ATOM 1361 O O . GLY A 1 180 ? 5.108 6.793 -2.624 1.00 88.06 180 GLY A O 1
ATOM 1362 N N . VAL A 1 181 ? 5.888 4.693 -2.820 1.00 91.56 181 VAL A N 1
ATOM 1363 C CA . VAL A 1 181 ? 4.598 4.072 -3.173 1.00 91.56 181 VAL A CA 1
ATOM 1364 C C . VAL A 1 181 ? 4.274 2.863 -2.285 1.00 91.56 181 VAL A C 1
ATOM 1366 O O . VAL A 1 181 ? 5.061 1.930 -2.153 1.00 91.56 181 VAL A O 1
ATOM 1369 N N . ASN A 1 182 ? 3.064 2.828 -1.713 1.00 94.75 182 ASN A N 1
ATOM 1370 C CA . ASN A 1 182 ? 2.555 1.611 -1.076 1.00 94.75 182 ASN A CA 1
ATOM 1371 C C . ASN A 1 182 ? 2.130 0.624 -2.164 1.00 94.75 182 ASN A C 1
ATOM 1373 O O . ASN A 1 182 ? 1.291 0.950 -3.012 1.00 94.75 182 ASN A O 1
ATOM 1377 N N . VAL A 1 183 ? 2.651 -0.596 -2.106 1.00 94.50 183 VAL A N 1
ATOM 1378 C CA . VAL A 1 183 ? 2.402 -1.619 -3.124 1.00 94.50 183 VAL A CA 1
ATOM 1379 C C . VAL A 1 183 ? 1.744 -2.828 -2.493 1.00 94.50 183 VAL A C 1
ATOM 1381 O O . VAL A 1 183 ? 2.237 -3.369 -1.506 1.00 94.50 183 VAL A O 1
ATOM 1384 N N . LEU A 1 184 ? 0.640 -3.264 -3.089 1.00 95.62 184 LEU A N 1
ATOM 1385 C CA . LEU A 1 184 ? -0.030 -4.514 -2.775 1.00 95.62 184 LEU A CA 1
ATOM 1386 C C . LEU A 1 184 ? 0.425 -5.582 -3.771 1.00 95.62 184 LEU A C 1
ATOM 1388 O O . LEU A 1 184 ? -0.087 -5.651 -4.890 1.00 95.62 184 LEU A O 1
ATOM 1392 N N . GLY A 1 185 ? 1.405 -6.381 -3.354 1.00 94.62 185 GLY A N 1
ATOM 1393 C CA . GLY A 1 185 ? 1.998 -7.425 -4.184 1.00 94.62 185 GLY A CA 1
ATOM 1394 C C . GLY A 1 185 ? 1.373 -8.806 -4.000 1.00 94.62 185 GLY A C 1
ATOM 1395 O O . GLY A 1 185 ? 0.431 -9.012 -3.224 1.00 94.62 185 GLY A O 1
ATOM 1396 N N . MET A 1 186 ? 1.960 -9.790 -4.677 1.00 93.50 186 MET A N 1
ATOM 1397 C CA . MET A 1 186 ? 1.521 -11.186 -4.678 1.00 93.50 186 MET A CA 1
ATOM 1398 C C . MET A 1 186 ? 1.528 -11.823 -3.287 1.00 93.50 186 MET A C 1
ATOM 1400 O O . MET A 1 186 ? 0.611 -12.583 -2.975 1.00 93.50 186 MET A O 1
ATOM 1404 N N . SER A 1 187 ? 2.456 -11.440 -2.398 1.00 93.38 187 SER A N 1
ATOM 1405 C CA . SER A 1 187 ? 2.464 -11.928 -1.010 1.00 93.38 187 SER A CA 1
ATOM 1406 C C . SER A 1 187 ? 1.150 -11.672 -0.263 1.00 93.38 187 SER A C 1
ATOM 1408 O O . SER A 1 187 ? 0.750 -12.481 0.580 1.00 93.38 187 SER A O 1
ATOM 1410 N N . PHE A 1 188 ? 0.471 -10.561 -0.565 1.00 94.94 188 PHE A N 1
ATOM 1411 C CA . PHE A 1 188 ? -0.862 -10.285 -0.050 1.00 94.94 188 PHE A CA 1
ATOM 1412 C C . PHE A 1 188 ? -1.928 -11.012 -0.859 1.00 94.94 188 PHE A C 1
ATOM 1414 O O . PHE A 1 188 ? -2.755 -11.706 -0.270 1.00 94.94 188 PHE A O 1
ATOM 1421 N N . LEU A 1 189 ? -1.919 -10.850 -2.186 1.00 93.94 189 LEU A N 1
ATOM 1422 C CA . LEU A 1 189 ? -2.987 -11.338 -3.062 1.00 93.94 189 LEU A CA 1
ATOM 1423 C C . LEU A 1 189 ? -3.195 -12.851 -2.918 1.00 93.94 189 LEU A C 1
ATOM 1425 O O . LEU A 1 189 ? -4.327 -13.297 -2.738 1.00 93.94 189 LEU A O 1
ATOM 1429 N N . GLU A 1 190 ? -2.117 -13.635 -2.889 1.00 92.56 190 GLU A N 1
ATOM 1430 C CA . GLU A 1 190 ? -2.184 -15.089 -2.704 1.00 92.56 190 GLU A CA 1
ATOM 1431 C C . GLU A 1 190 ? -2.715 -15.464 -1.321 1.00 92.56 190 GLU A C 1
ATOM 1433 O O . GLU A 1 190 ? -3.609 -16.304 -1.184 1.00 92.56 190 GLU A O 1
ATOM 1438 N N . ARG A 1 191 ? -2.202 -14.808 -0.274 1.00 91.75 191 ARG A N 1
ATOM 1439 C CA . ARG A 1 191 ? -2.588 -15.099 1.110 1.00 91.75 191 ARG A CA 1
ATOM 1440 C C . ARG A 1 191 ? -4.041 -14.729 1.391 1.00 91.75 191 ARG A C 1
ATOM 1442 O O . ARG A 1 191 ? -4.731 -15.441 2.116 1.00 91.75 191 ARG A O 1
ATOM 1449 N N . ALA A 1 192 ? -4.501 -13.639 0.793 1.00 90.44 192 ALA A N 1
ATOM 1450 C CA . ALA A 1 192 ? -5.879 -13.182 0.836 1.00 90.44 192 ALA A CA 1
ATOM 1451 C C . ALA A 1 192 ? -6.808 -14.002 -0.079 1.00 90.44 192 ALA A C 1
ATOM 1453 O O . ALA A 1 192 ? -8.023 -13.809 -0.029 1.00 90.44 192 ALA A O 1
ATOM 1454 N N . ARG A 1 193 ? -6.242 -14.883 -0.925 1.00 91.44 193 ARG A N 1
ATOM 1455 C CA . ARG A 1 193 ? -6.925 -15.558 -2.042 1.00 91.44 193 ARG A CA 1
ATOM 1456 C C . ARG A 1 193 ? -7.697 -14.571 -2.915 1.00 91.44 193 ARG A C 1
ATOM 1458 O O . ARG A 1 193 ? -8.800 -14.861 -3.371 1.00 91.44 193 ARG A O 1
ATOM 1465 N N . ALA A 1 194 ? -7.142 -13.378 -3.076 1.00 91.38 194 ALA A N 1
ATOM 1466 C 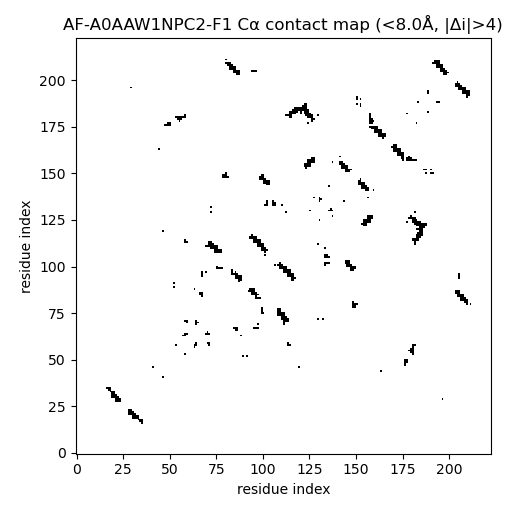CA . ALA A 1 194 ? -7.835 -12.271 -3.688 1.00 91.38 194 ALA A CA 1
ATOM 1467 C C . ALA A 1 194 ? -8.011 -12.502 -5.193 1.00 91.38 194 ALA A C 1
ATOM 1469 O O . ALA A 1 194 ? -7.100 -12.957 -5.882 1.00 91.38 194 ALA A O 1
ATOM 1470 N N . LEU A 1 195 ? -9.187 -12.151 -5.702 1.00 91.81 195 LEU A N 1
ATOM 1471 C CA . LEU A 1 195 ? -9.493 -12.133 -7.126 1.00 91.81 195 LEU A CA 1
ATOM 1472 C C . LEU A 1 195 ? -9.566 -10.679 -7.578 1.00 91.81 195 LEU A C 1
ATOM 1474 O O . LEU A 1 195 ? -10.435 -9.928 -7.127 1.00 91.81 195 LEU A O 1
ATOM 1478 N N . LEU A 1 196 ? -8.634 -10.289 -8.445 1.00 91.06 196 LEU A N 1
ATOM 1479 C CA . LEU A 1 196 ? -8.618 -8.977 -9.076 1.00 91.06 196 LEU A CA 1
ATOM 1480 C C . LEU A 1 196 ? -9.497 -9.008 -10.329 1.00 91.06 196 LEU A C 1
ATOM 1482 O O . LEU A 1 196 ? -9.225 -9.749 -11.270 1.00 91.06 196 LEU A O 1
ATOM 1486 N N . GLU A 1 197 ? -10.532 -8.180 -10.348 1.00 91.38 197 GLU A N 1
ATOM 1487 C CA . GLU A 1 197 ? -11.384 -7.953 -11.509 1.00 91.38 197 GLU A CA 1
ATOM 1488 C C . GLU A 1 197 ? -11.193 -6.528 -12.014 1.00 91.38 197 GLU A C 1
ATOM 1490 O O . GLU A 1 197 ? -11.296 -5.567 -11.250 1.00 91.38 197 GLU A O 1
ATOM 1495 N N . VAL A 1 198 ? -10.943 -6.399 -13.315 1.00 89.31 198 VAL A N 1
ATOM 1496 C CA . VAL A 1 198 ? -10.860 -5.110 -14.003 1.00 89.31 198 VAL A CA 1
ATOM 1497 C C . VAL A 1 198 ? -11.977 -5.062 -15.035 1.00 89.31 198 VAL A C 1
ATOM 1499 O O . VAL A 1 198 ? -12.036 -5.909 -15.928 1.00 89.31 198 VAL A O 1
ATOM 1502 N N . SER A 1 199 ? -12.877 -4.091 -14.900 1.00 86.81 199 SER A N 1
ATOM 1503 C CA . SER A 1 199 ? -13.988 -3.880 -15.830 1.00 86.81 199 SER A CA 1
ATOM 1504 C C . SER A 1 199 ? -13.802 -2.573 -16.587 1.00 86.81 199 SER A C 1
ATOM 1506 O O . SER A 1 199 ? -13.379 -1.573 -16.012 1.00 86.81 199 SER A O 1
ATOM 1508 N N . TRP A 1 200 ? -14.153 -2.600 -17.872 1.00 84.88 200 TRP A N 1
ATOM 1509 C CA . TRP A 1 200 ? -14.104 -1.455 -18.787 1.00 84.88 200 TRP A CA 1
ATOM 1510 C C . TRP A 1 200 ? -15.488 -1.072 -19.329 1.00 84.88 200 TRP A C 1
ATOM 1512 O O . TRP A 1 200 ? -15.588 -0.163 -20.148 1.00 84.88 200 TRP A O 1
ATOM 1522 N N . VAL A 1 201 ? -16.543 -1.780 -18.909 1.00 78.75 201 VAL A N 1
ATOM 1523 C CA . VAL A 1 201 ? -17.892 -1.679 -19.496 1.00 78.75 201 VAL A CA 1
ATOM 1524 C C . VAL A 1 201 ? -18.517 -0.302 -19.251 1.00 78.75 201 VAL A C 1
ATOM 1526 O O . VAL A 1 201 ? -19.057 0.283 -20.183 1.00 78.75 201 VAL A O 1
ATOM 1529 N N . ASP A 1 202 ? -18.344 0.251 -18.048 1.00 78.06 202 ASP A N 1
ATOM 1530 C CA . ASP A 1 202 ? -18.865 1.568 -17.638 1.00 78.06 202 ASP A CA 1
ATOM 1531 C C . ASP A 1 202 ? -17.723 2.547 -17.297 1.00 78.06 202 ASP A C 1
ATOM 1533 O O . ASP A 1 202 ? -17.842 3.412 -16.429 1.00 78.06 202 ASP A O 1
ATOM 1537 N N . GLY A 1 203 ? -16.577 2.373 -17.961 1.00 79.44 203 GLY A N 1
ATOM 1538 C CA . GLY A 1 203 ? -15.309 3.006 -17.599 1.00 79.44 203 GLY A CA 1
ATOM 1539 C C . GLY A 1 203 ? -14.405 2.089 -16.764 1.00 79.44 203 GLY A C 1
ATOM 1540 O O . GLY A 1 203 ? -14.832 1.017 -16.324 1.00 79.44 203 GLY A O 1
ATOM 1541 N N . PRO A 1 204 ? -13.128 2.471 -16.585 1.00 81.69 204 PRO A N 1
ATOM 1542 C CA . PRO A 1 204 ? -12.142 1.630 -15.925 1.00 81.69 204 PRO A CA 1
ATOM 1543 C C . PRO A 1 204 ? -12.406 1.542 -14.422 1.00 81.69 204 PRO A C 1
ATOM 1545 O O . PRO A 1 204 ? -12.264 2.518 -13.684 1.00 81.69 204 PRO A O 1
ATOM 1548 N N . SER A 1 205 ? -12.759 0.350 -13.958 1.00 86.19 205 SER A N 1
ATOM 1549 C CA . SER A 1 205 ? -12.988 0.061 -12.546 1.00 86.19 205 SER A CA 1
ATOM 1550 C C . SER A 1 205 ? -12.216 -1.175 -12.116 1.00 86.19 205 SER A C 1
ATOM 1552 O O . SER A 1 205 ? -12.019 -2.116 -12.887 1.00 86.19 205 SER A O 1
ATOM 1554 N N . VAL A 1 206 ? -11.785 -1.159 -10.859 1.00 90.50 206 VAL A N 1
ATOM 1555 C CA . VAL A 1 206 ? -11.026 -2.245 -10.247 1.00 90.50 206 VAL A CA 1
ATOM 1556 C C . VAL A 1 206 ? -11.827 -2.771 -9.076 1.00 90.50 206 VAL A C 1
ATOM 1558 O O . VAL A 1 206 ? -12.391 -2.008 -8.297 1.00 90.50 206 VAL A O 1
ATOM 1561 N N . THR A 1 207 ? -11.899 -4.082 -8.935 1.00 92.00 207 THR A N 1
ATOM 1562 C CA . THR A 1 207 ? -12.521 -4.724 -7.784 1.00 92.00 207 THR A CA 1
ATOM 1563 C C . THR A 1 207 ? -11.609 -5.825 -7.285 1.00 92.00 207 THR A C 1
ATOM 1565 O O . THR A 1 207 ? -11.180 -6.677 -8.054 1.00 92.00 207 THR A O 1
ATOM 1568 N N . LEU A 1 208 ? -11.351 -5.833 -5.981 1.00 90.88 208 LEU A N 1
ATOM 1569 C CA . LEU A 1 208 ? -10.665 -6.925 -5.313 1.00 90.88 208 LEU A CA 1
ATOM 1570 C C . LEU A 1 208 ? -11.684 -7.719 -4.495 1.00 90.88 208 LEU A C 1
ATOM 1572 O O . LEU A 1 208 ? -12.255 -7.214 -3.524 1.00 90.88 208 LEU A O 1
ATOM 1576 N N . LYS A 1 209 ? -11.952 -8.956 -4.912 1.00 91.25 209 LYS A N 1
ATOM 1577 C CA . LYS A 1 209 ? -12.847 -9.877 -4.207 1.00 91.25 209 LYS A CA 1
ATOM 1578 C C . LYS A 1 209 ? -12.034 -10.794 -3.312 1.00 91.25 209 LYS A C 1
ATOM 1580 O O . LYS A 1 209 ? -10.988 -11.291 -3.709 1.00 91.25 209 LYS A O 1
ATOM 1585 N N . PHE A 1 210 ? -12.561 -11.063 -2.128 1.00 87.38 210 PHE A N 1
ATOM 1586 C CA . PHE A 1 210 ? -12.004 -12.033 -1.197 1.00 87.38 210 PHE A CA 1
ATOM 1587 C C . PHE A 1 210 ? -13.022 -13.166 -1.123 1.00 87.38 210 PHE A C 1
ATOM 1589 O O . PHE A 1 210 ? -14.021 -13.019 -0.414 1.00 87.38 210 PHE A O 1
ATOM 1596 N N . PRO A 1 211 ? -12.861 -14.242 -1.915 1.00 78.62 211 PRO A N 1
ATOM 1597 C CA . PRO A 1 211 ? -13.692 -15.417 -1.749 1.00 78.62 211 PRO A CA 1
ATOM 1598 C C . PRO A 1 211 ? -13.495 -15.848 -0.304 1.00 78.62 211 PRO A C 1
ATOM 1600 O O . PRO A 1 211 ? -12.363 -16.135 0.091 1.00 78.62 211 PRO A O 1
ATOM 1603 N N . LEU A 1 212 ? -14.576 -15.761 0.482 1.00 64.75 212 LEU A N 1
ATOM 1604 C CA . LEU A 1 212 ? -14.588 -16.075 1.905 1.00 64.75 212 LEU A CA 1
ATOM 1605 C C . LEU A 1 212 ? -13.677 -17.279 2.118 1.00 64.75 212 LEU A C 1
ATOM 1607 O O . LEU A 1 212 ? -13.921 -18.349 1.551 1.00 64.75 212 LEU A O 1
ATOM 1611 N N . LEU A 1 213 ? -12.607 -17.093 2.902 1.00 55.78 213 LEU A N 1
ATOM 1612 C CA . LEU A 1 213 ? -11.996 -18.222 3.583 1.00 55.78 213 LEU A CA 1
ATOM 1613 C C . LEU A 1 213 ? -13.192 -18.932 4.200 1.00 55.78 213 LEU A C 1
ATOM 1615 O O . LEU A 1 213 ? -13.881 -18.323 5.018 1.00 55.78 213 LEU A O 1
ATOM 1619 N N . MET A 1 214 ? -13.511 -20.135 3.717 1.00 43.31 214 MET A N 1
ATOM 1620 C CA . MET A 1 214 ? -14.412 -21.034 4.416 1.00 43.31 214 MET A CA 1
ATOM 1621 C C . MET A 1 214 ? -13.836 -21.080 5.826 1.00 43.31 214 MET A C 1
ATOM 1623 O O . MET A 1 214 ? -12.813 -21.727 6.057 1.00 43.31 214 MET A O 1
ATOM 1627 N N . LEU A 1 215 ? -14.395 -20.278 6.737 1.00 46.22 215 LEU A N 1
ATOM 1628 C CA . LEU A 1 215 ? -14.150 -20.445 8.153 1.00 46.22 215 LEU A CA 1
ATOM 1629 C C . LEU A 1 215 ? -14.458 -21.920 8.367 1.00 46.22 215 LEU A C 1
ATOM 1631 O O . LEU A 1 215 ? -15.501 -22.352 7.862 1.00 46.22 215 LEU A O 1
ATOM 1635 N N . PRO A 1 216 ? -13.571 -22.709 8.996 1.00 41.53 216 PRO A N 1
ATOM 1636 C CA . PRO A 1 216 ? -13.950 -24.057 9.362 1.00 41.53 216 PRO A CA 1
ATOM 1637 C C . PRO A 1 216 ? -15.276 -23.915 10.100 1.00 41.53 216 PRO A C 1
ATOM 1639 O O . PRO A 1 216 ? -15.346 -23.269 11.151 1.00 41.53 216 PRO A O 1
ATOM 1642 N N . THR A 1 217 ? -16.349 -24.401 9.473 1.00 43.47 217 THR A N 1
ATOM 1643 C CA . THR A 1 217 ? -17.626 -24.591 10.136 1.00 43.47 217 THR A CA 1
ATOM 1644 C C . THR A 1 217 ? -17.259 -25.328 11.404 1.00 43.47 217 THR A C 1
ATOM 1646 O O . THR A 1 217 ? -16.534 -26.324 11.326 1.00 43.47 217 THR A O 1
ATOM 1649 N N . LYS A 1 218 ? -17.633 -24.767 12.564 1.00 44.12 218 LYS A N 1
ATOM 1650 C CA . LYS A 1 218 ? -17.507 -25.459 13.848 1.00 44.12 218 LYS A CA 1
ATOM 1651 C C . LYS A 1 218 ? -17.855 -26.914 13.575 1.00 44.12 218 LYS A C 1
ATOM 1653 O O . LYS A 1 218 ? -18.954 -27.167 13.086 1.00 44.12 218 LYS A O 1
ATOM 1658 N N . ALA A 1 219 ? -16.892 -27.812 13.774 1.00 48.4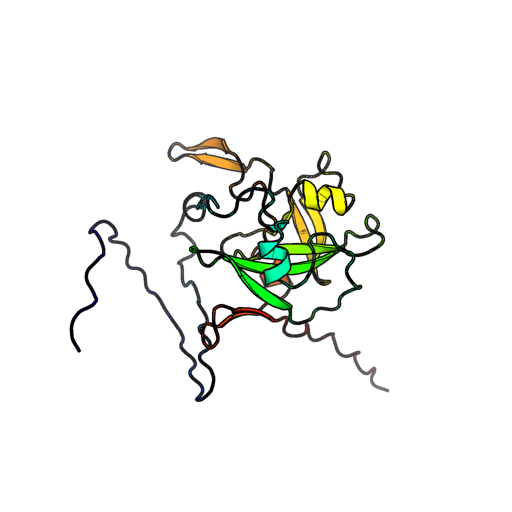1 219 ALA A N 1
ATOM 1659 C CA . ALA A 1 219 ? -17.180 -29.228 13.738 1.00 48.41 219 ALA A CA 1
ATOM 1660 C C . ALA A 1 219 ? -18.344 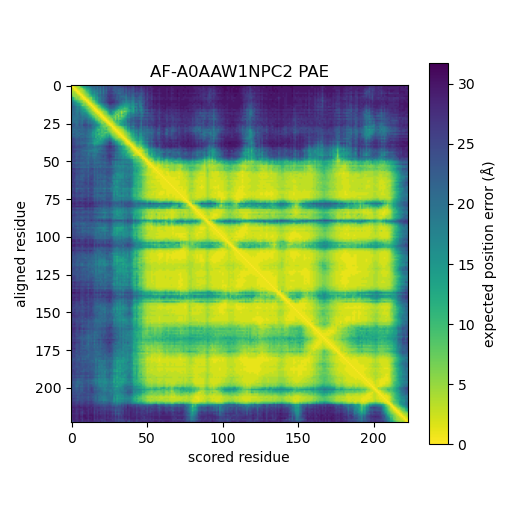-29.415 14.711 1.00 48.41 219 ALA A C 1
ATOM 1662 O O . ALA A 1 219 ? -18.217 -29.059 15.883 1.00 48.41 219 ALA A O 1
ATOM 1663 N N . GLU A 1 220 ? -19.500 -29.819 14.191 1.00 49.47 220 GLU A N 1
ATOM 1664 C CA . GLU A 1 220 ? -20.561 -30.339 15.034 1.00 49.47 220 GLU A CA 1
ATOM 1665 C C . GLU A 1 220 ? -19.923 -31.518 15.770 1.00 49.47 220 GLU A C 1
ATOM 1667 O O . GLU A 1 220 ? -19.478 -32.483 15.143 1.00 49.47 220 GLU A O 1
ATOM 1672 N N . GLU A 1 221 ? -19.736 -31.364 17.082 1.00 44.16 221 GLU A N 1
ATOM 1673 C CA . GLU A 1 221 ? -19.393 -32.488 17.940 1.00 44.16 221 GLU A CA 1
ATOM 1674 C C . GLU A 1 221 ? -20.527 -33.507 17.789 1.00 44.16 221 GLU A C 1
ATOM 1676 O O . GLU A 1 221 ? -21.689 -33.131 17.953 1.00 44.16 221 GLU A O 1
ATOM 1681 N N . PRO A 1 222 ? -20.233 -34.759 17.405 1.00 58.53 222 PRO A N 1
ATOM 1682 C CA . PRO A 1 222 ? -21.251 -35.792 17.414 1.00 58.53 222 PRO A CA 1
ATOM 1683 C C . PRO A 1 222 ? -21.635 -36.094 18.869 1.00 58.53 222 PRO A C 1
ATOM 1685 O O . PRO A 1 222 ? -20.756 -36.412 19.675 1.00 58.53 222 PRO A O 1
ATOM 1688 N N . ASP A 1 223 ? -22.933 -35.965 19.160 1.00 63.59 223 ASP A N 1
ATOM 1689 C CA . ASP A 1 223 ? -23.592 -36.433 20.391 1.00 63.59 223 ASP A CA 1
ATOM 1690 C C . ASP A 1 223 ? -23.399 -37.945 20.624 1.00 63.59 223 ASP A C 1
ATOM 1692 O O . ASP A 1 223 ? -23.428 -38.722 19.635 1.00 63.59 223 ASP A O 1
#

Foldseek 3Di:
DDDDPDDDDPDDPDDDDQDWDFDDDPVDTFTDRDRPDDVPDDDLVRLLPQPPVQDFCSCQDPVQCVQAVHHAFAFDALAAQAKWKFFFDDPVRFTKTWWFKAAPPQDPTTTIHMATEDASDAAWEDEPVVCVSRRHDLVPDQWGWMQTNNQTDIYGHQQAWDWDQDPVRDTDTDGRSCHSGGYDYPRNCVSQVWDWTFDCPVHTIIMIHRPDPPPPPPPPDDD